Protein AF-A0A3D8S5M1-F1 (afdb_monomer_lite)

InterPro domains:
  IPR002110 Ankyrin repeat [SM00248] (51-80)
  IPR002110 Ankyrin repeat [SM00248] (103-132)
  IPR036770 Ankyrin repeat-containing domain superfamily [G3DSA:1.25.40.20] (15-203)
  IPR036770 Ankyrin repeat-containing domain superfamily [SSF48403] (32-167)

Structure (mmCIF, N/CA/C/O backbone):
data_AF-A0A3D8S5M1-F1
#
_entry.id   AF-A0A3D8S5M1-F1
#
loop_
_atom_site.group_PDB
_atom_site.id
_atom_site.type_symbol
_atom_site.label_atom_id
_atom_site.label_alt_id
_atom_site.label_comp_id
_atom_site.label_asym_id
_atom_site.label_entity_id
_atom_site.label_seq_id
_atom_site.pdbx_PDB_ins_code
_atom_site.Cartn_x
_atom_site.Cartn_y
_atom_site.Cartn_z
_atom_site.occupancy
_atom_site.B_iso_or_equiv
_atom_site.auth_seq_id
_atom_site.auth_comp_id
_atom_site.auth_asym_id
_atom_site.auth_atom_id
_atom_site.pdbx_PDB_model_num
ATOM 1 N N . MET A 1 1 ? -19.601 -7.459 39.194 1.00 51.41 1 MET A N 1
ATOM 2 C CA . MET A 1 1 ? -19.468 -6.257 38.346 1.00 51.41 1 MET A CA 1
ATOM 3 C C . MET A 1 1 ? -19.666 -6.655 36.891 1.00 51.41 1 MET A C 1
ATOM 5 O O . MET A 1 1 ? -19.090 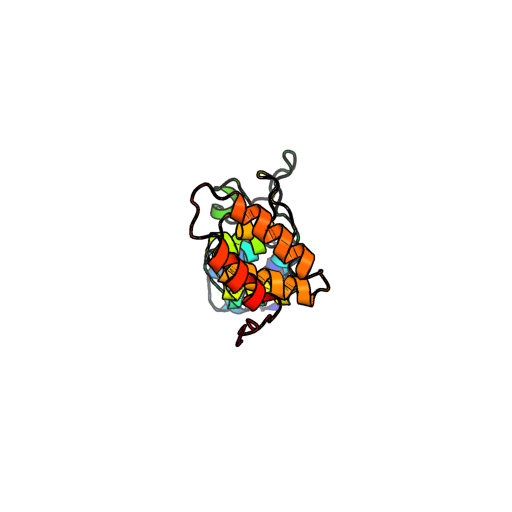-7.674 36.499 1.00 51.41 1 MET A O 1
ATOM 9 N N . PRO A 1 2 ? -20.504 -5.936 36.127 1.00 67.88 2 PRO A N 1
ATOM 10 C CA . PRO A 1 2 ? -20.614 -6.148 34.688 1.00 67.88 2 PRO A CA 1
ATOM 11 C C . PRO A 1 2 ? -19.260 -5.823 34.045 1.00 67.88 2 PRO A C 1
ATOM 13 O O . PRO A 1 2 ? -18.678 -4.781 34.327 1.00 67.88 2 PRO A O 1
ATOM 16 N N . SER A 1 3 ? -18.734 -6.757 33.255 1.00 82.75 3 SER A N 1
ATOM 17 C CA . SER A 1 3 ? -17.519 -6.573 32.458 1.00 82.75 3 SER A CA 1
ATOM 18 C C . SER A 1 3 ? -17.914 -6.698 30.997 1.00 82.75 3 SER A C 1
ATOM 20 O O . SER A 1 3 ? -18.705 -7.583 30.663 1.00 82.75 3 SER A O 1
ATOM 22 N N . LEU A 1 4 ? -17.360 -5.838 30.145 1.00 82.94 4 LEU A N 1
ATOM 23 C CA . LEU A 1 4 ? -17.600 -5.865 28.704 1.00 82.94 4 LEU A CA 1
ATOM 24 C C . LEU A 1 4 ? -17.217 -7.227 28.095 1.00 82.94 4 LEU A C 1
ATOM 26 O O . LEU A 1 4 ? -17.868 -7.697 27.173 1.00 82.94 4 LEU A O 1
ATOM 30 N N . GLU A 1 5 ? -16.224 -7.904 28.680 1.00 84.94 5 GLU A N 1
ATOM 31 C CA . GLU A 1 5 ? -15.746 -9.232 28.263 1.00 84.94 5 GLU A CA 1
ATOM 32 C C . GLU A 1 5 ? -16.764 -10.360 28.481 1.00 84.94 5 GLU A C 1
ATOM 34 O O . GLU A 1 5 ? -16.598 -11.453 27.953 1.00 84.94 5 GLU A O 1
ATOM 39 N N . ARG A 1 6 ? -17.799 -10.128 29.298 1.00 87.94 6 ARG A N 1
ATOM 40 C CA . ARG A 1 6 ? -18.856 -11.116 29.569 1.00 87.94 6 ARG A CA 1
ATOM 41 C C . ARG A 1 6 ? -20.072 -10.946 28.664 1.00 87.94 6 ARG A C 1
ATOM 43 O O . ARG A 1 6 ? -21.036 -11.694 28.814 1.00 87.94 6 ARG A O 1
ATOM 50 N N . LEU A 1 7 ? -20.066 -9.942 27.790 1.00 89.56 7 LEU A N 1
ATOM 51 C CA . LEU A 1 7 ? -21.146 -9.747 26.835 1.00 89.56 7 LEU A CA 1
ATOM 52 C C . LEU A 1 7 ? -21.071 -10.808 25.726 1.00 89.56 7 LEU A C 1
ATOM 54 O O . LEU A 1 7 ? -19.974 -11.213 25.344 1.00 89.56 7 LEU A O 1
ATOM 58 N N . PRO A 1 8 ? -22.217 -11.244 25.180 1.00 91.94 8 PRO A N 1
ATOM 59 C CA . PRO A 1 8 ? -22.249 -12.030 23.955 1.00 91.94 8 PRO A CA 1
ATOM 60 C C . PRO A 1 8 ? -21.537 -11.314 22.803 1.00 91.94 8 PRO A C 1
ATOM 62 O O . PRO A 1 8 ? -21.580 -10.082 22.703 1.00 91.94 8 PRO A O 1
ATOM 65 N N . ASN A 1 9 ? -20.946 -12.099 21.900 1.00 91.12 9 ASN A N 1
ATOM 66 C CA . ASN A 1 9 ? -20.231 -11.584 20.734 1.00 91.12 9 ASN A CA 1
ATOM 67 C C . ASN A 1 9 ? -21.101 -10.623 19.912 1.00 91.12 9 ASN A C 1
ATOM 69 O O . ASN A 1 9 ? -20.592 -9.604 19.452 1.00 91.12 9 ASN A O 1
ATOM 73 N N . GLU A 1 10 ? -22.407 -10.887 19.758 1.00 90.44 10 GLU A N 1
ATOM 74 C CA . GLU A 1 10 ? -23.282 -10.012 18.969 1.00 90.44 10 GLU A CA 1
ATOM 75 C C . GLU A 1 10 ? -23.378 -8.606 19.570 1.00 90.44 10 GLU A C 1
ATOM 77 O O . GLU A 1 10 ? -23.331 -7.622 18.836 1.00 90.44 10 GLU A O 1
ATOM 82 N N . LEU A 1 11 ? -23.449 -8.490 20.901 1.00 90.31 11 LEU A N 1
ATOM 83 C CA . LEU A 1 11 ? -23.539 -7.187 21.565 1.00 90.31 11 LEU A CA 1
ATOM 84 C C . LEU A 1 11 ? -22.228 -6.412 21.459 1.00 90.31 11 LEU A C 1
ATOM 86 O O . LEU A 1 11 ? -22.255 -5.206 21.228 1.00 90.31 11 LEU A O 1
ATOM 90 N N . ILE A 1 12 ? -21.088 -7.096 21.583 1.00 89.12 12 ILE A N 1
ATOM 91 C CA . ILE A 1 12 ? -19.767 -6.479 21.404 1.00 89.12 12 ILE A CA 1
ATOM 92 C C . ILE A 1 12 ? -19.630 -5.942 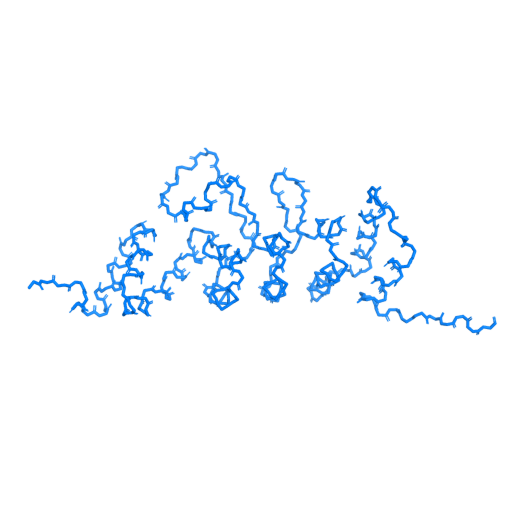19.971 1.00 89.12 12 ILE A C 1
ATOM 94 O O . ILE A 1 12 ? -19.178 -4.814 19.772 1.00 89.12 12 ILE A O 1
ATOM 98 N N . LEU A 1 13 ? -20.088 -6.711 18.978 1.00 87.06 13 LEU A N 1
ATOM 99 C CA . LEU A 1 13 ? -20.099 -6.291 17.577 1.00 87.06 13 LEU A CA 1
ATOM 100 C C . LEU A 1 13 ? -21.038 -5.103 17.327 1.00 87.06 13 LEU A C 1
ATOM 102 O O . LEU A 1 13 ? -20.651 -4.180 16.616 1.00 87.06 13 LEU A O 1
ATOM 106 N N . MET A 1 14 ? -22.235 -5.086 17.920 1.00 85.19 14 MET A N 1
ATOM 107 C CA . MET A 1 14 ? -23.146 -3.941 17.800 1.00 85.19 14 MET A CA 1
ATOM 108 C C . MET A 1 14 ? -22.566 -2.678 18.439 1.00 85.19 14 MET A C 1
ATOM 110 O O . MET A 1 14 ? -22.710 -1.597 17.879 1.00 85.19 14 MET A O 1
ATOM 114 N N . ILE A 1 15 ? -21.899 -2.794 19.592 1.00 85.62 15 ILE A N 1
ATOM 115 C CA . ILE A 1 15 ? -21.226 -1.652 20.227 1.00 85.62 15 ILE A CA 1
ATOM 116 C C . ILE A 1 15 ? -20.172 -1.094 19.272 1.00 85.62 15 ILE A C 1
ATOM 118 O O . ILE A 1 15 ? -20.179 0.104 19.006 1.00 85.62 15 ILE A O 1
ATOM 122 N N . ALA A 1 16 ? -19.334 -1.964 18.706 1.00 80.50 16 ALA A N 1
ATOM 123 C CA . ALA A 1 16 ? -18.326 -1.582 17.724 1.00 80.50 16 ALA A CA 1
ATOM 124 C C . ALA A 1 16 ? -18.921 -0.908 16.474 1.00 80.50 16 ALA A C 1
ATOM 126 O O . ALA A 1 16 ? -18.357 0.057 15.967 1.00 80.50 16 ALA A O 1
ATOM 127 N N . GLU A 1 17 ? -20.078 -1.366 15.991 1.00 77.88 17 GLU A N 1
ATOM 128 C CA . GLU A 1 17 ? -20.772 -0.754 14.848 1.00 77.88 17 GLU A CA 1
ATOM 129 C C . GLU A 1 17 ? -21.343 0.635 15.150 1.00 77.88 17 GLU A C 1
ATOM 131 O O . GLU A 1 17 ? -21.476 1.448 14.240 1.00 77.88 17 GLU A O 1
ATOM 136 N N . GLN A 1 18 ? -21.675 0.915 16.410 1.00 81.75 18 GLN A N 1
ATOM 137 C CA . GLN A 1 18 ? -22.213 2.208 16.838 1.00 81.75 18 GLN A CA 1
ATOM 138 C C . GLN A 1 18 ? -21.123 3.196 17.279 1.00 81.75 18 GLN A C 1
ATOM 140 O O . GLN A 1 18 ? -21.420 4.363 17.544 1.00 81.75 18 GLN A O 1
ATOM 145 N N . THR A 1 19 ? -19.858 2.768 17.375 1.00 75.19 19 THR A N 1
ATOM 146 C CA . THR A 1 19 ? -18.760 3.692 17.681 1.00 75.19 19 THR A CA 1
ATOM 147 C C . THR A 1 19 ? -18.407 4.544 16.464 1.00 75.19 19 THR A C 1
ATOM 149 O O . THR A 1 19 ? -17.996 4.030 15.430 1.00 75.19 19 THR A O 1
ATOM 152 N N . ASN A 1 20 ? -18.497 5.868 16.611 1.00 68.25 20 ASN A N 1
ATOM 153 C CA . ASN A 1 20 ? -18.107 6.822 15.564 1.00 68.25 20 ASN A CA 1
ATOM 154 C C . ASN A 1 20 ? -16.594 7.125 15.546 1.00 68.25 20 ASN A C 1
ATOM 156 O O . ASN A 1 20 ? -16.109 7.787 14.632 1.00 68.25 20 ASN A O 1
ATOM 160 N N . SER A 1 21 ? -15.851 6.670 16.561 1.00 71.69 21 SER A N 1
ATOM 161 C CA . SER A 1 21 ? -14.417 6.923 16.739 1.00 71.69 21 SER A CA 1
ATOM 162 C C . SER A 1 21 ? -13.609 5.660 16.447 1.00 71.69 21 SER A C 1
ATOM 164 O O . SER A 1 21 ? -13.620 4.703 17.223 1.00 71.69 21 SER A O 1
ATOM 166 N N . GLN A 1 22 ? -12.871 5.664 15.332 1.00 67.38 22 GLN A N 1
ATOM 167 C CA . GLN A 1 22 ? -11.984 4.552 14.962 1.00 67.38 22 GLN A CA 1
ATOM 168 C C . GLN A 1 22 ? -10.869 4.335 15.986 1.00 67.38 22 GLN A C 1
ATOM 170 O O . GLN A 1 22 ? -10.481 3.196 16.230 1.00 67.38 22 GLN A O 1
ATOM 175 N N . SER A 1 23 ? -10.368 5.411 16.602 1.00 67.69 23 SER A N 1
ATOM 176 C CA . SER A 1 23 ? -9.326 5.332 17.629 1.00 67.69 23 SER A CA 1
ATOM 177 C C . SER A 1 23 ? -9.818 4.566 18.847 1.00 67.69 23 SER A C 1
ATOM 179 O O . SER A 1 23 ? -9.099 3.709 19.352 1.00 67.69 23 SER A O 1
ATOM 181 N N . ASP A 1 24 ? -11.046 4.839 19.289 1.00 74.56 24 ASP A N 1
ATOM 182 C CA . ASP A 1 24 ? -11.621 4.170 20.456 1.00 74.56 24 ASP A CA 1
ATOM 183 C C . ASP A 1 24 ? -11.934 2.707 20.141 1.00 74.56 24 ASP A C 1
ATOM 185 O O . ASP A 1 24 ? -11.651 1.824 20.952 1.00 74.56 24 ASP A O 1
ATOM 189 N N . LEU A 1 25 ? -12.428 2.426 18.930 1.00 76.56 25 LEU A N 1
ATOM 190 C CA . LEU A 1 25 ? -12.637 1.056 18.465 1.00 76.56 25 LEU A CA 1
ATOM 191 C C . LEU A 1 25 ? -11.316 0.277 18.347 1.00 76.56 25 LEU A C 1
ATOM 193 O O . LEU A 1 25 ? -11.247 -0.899 18.706 1.00 76.56 25 LEU A O 1
ATOM 197 N N . PHE A 1 26 ? -10.247 0.924 17.879 1.00 73.25 26 PHE A N 1
ATOM 198 C CA . PHE A 1 26 ? -8.918 0.317 17.783 1.00 73.25 26 PHE A CA 1
ATOM 199 C C . PHE A 1 26 ? -8.332 0.059 19.168 1.00 73.25 26 PHE A C 1
ATOM 201 O O . PHE A 1 26 ? -7.876 -1.047 19.451 1.00 73.25 26 PHE A O 1
ATOM 208 N N . ALA A 1 27 ? -8.416 1.041 20.066 1.00 76.31 27 ALA A N 1
ATOM 209 C CA . ALA A 1 27 ? -8.001 0.884 21.452 1.00 76.31 27 ALA A CA 1
ATOM 210 C C . ALA A 1 27 ? -8.736 -0.287 22.114 1.00 76.31 27 ALA A C 1
ATOM 212 O O . ALA A 1 27 ? -8.088 -1.124 22.740 1.00 76.31 27 ALA A O 1
ATOM 213 N N . LEU A 1 28 ? -10.054 -0.405 21.905 1.00 81.88 28 LEU A N 1
ATOM 214 C CA . LEU A 1 28 ? -10.856 -1.526 22.394 1.00 81.88 28 LEU A CA 1
ATOM 215 C C . LEU A 1 28 ? -10.362 -2.868 21.838 1.00 81.88 28 LEU A C 1
ATOM 217 O O . LEU A 1 28 ? -10.177 -3.818 22.601 1.00 81.88 28 LEU A O 1
ATOM 221 N N . THR A 1 29 ? -10.091 -2.929 20.534 1.00 81.50 29 THR A N 1
ATOM 222 C CA . THR A 1 29 ? -9.559 -4.116 19.845 1.00 81.50 29 THR A CA 1
ATOM 223 C C . THR A 1 29 ? -8.227 -4.577 20.443 1.00 81.50 29 THR A C 1
ATOM 225 O O . THR A 1 29 ? -7.985 -5.780 20.547 1.00 81.50 29 THR A O 1
ATOM 228 N N . LEU A 1 30 ? -7.386 -3.646 20.902 1.00 78.25 30 LEU A N 1
ATOM 229 C CA . LEU A 1 30 ? -6.082 -3.938 21.505 1.00 78.25 30 LEU A CA 1
ATOM 230 C C . LEU A 1 30 ? -6.134 -4.335 22.990 1.00 78.25 30 LEU A C 1
ATOM 232 O O . LEU A 1 30 ? -5.120 -4.775 23.528 1.00 78.25 30 LEU A O 1
ATOM 236 N N . THR A 1 31 ? -7.275 -4.200 23.672 1.00 86.44 31 THR A N 1
ATOM 237 C CA . THR A 1 31 ? -7.337 -4.462 25.124 1.00 86.44 31 THR A CA 1
ATOM 238 C C . THR A 1 31 ? -7.210 -5.941 25.500 1.00 86.44 31 THR A C 1
ATOM 240 O O . THR A 1 31 ? -6.651 -6.253 26.550 1.00 86.44 31 THR A O 1
ATOM 243 N N . ASN A 1 32 ? -7.719 -6.863 24.675 1.00 86.06 32 ASN A N 1
ATOM 244 C CA . ASN A 1 32 ? -7.713 -8.301 24.957 1.00 86.06 32 ASN A CA 1
ATOM 245 C C . ASN A 1 32 ? -7.748 -9.115 23.653 1.00 86.06 32 ASN A C 1
ATOM 247 O O . ASN A 1 32 ? -8.472 -8.762 22.726 1.00 86.06 32 ASN A O 1
ATOM 251 N N . LYS A 1 33 ? -7.055 -10.264 23.627 1.00 86.62 33 LYS A N 1
ATOM 252 C CA . LYS A 1 33 ? -7.069 -11.253 22.533 1.00 86.62 33 LYS A CA 1
ATOM 253 C C . LYS A 1 33 ? -8.474 -11.624 22.052 1.00 86.62 33 LYS A C 1
ATOM 255 O O . LYS A 1 33 ? -8.669 -11.795 20.852 1.00 86.62 33 LYS A O 1
ATOM 260 N N . HIS A 1 34 ? -9.444 -11.752 22.963 1.00 89.00 34 HIS A N 1
ATOM 261 C CA . HIS A 1 34 ? -10.828 -12.053 22.586 1.00 89.00 34 HIS A CA 1
ATOM 262 C C . HIS A 1 34 ? -11.411 -10.944 21.699 1.00 89.00 34 HIS A C 1
ATOM 264 O O . HIS A 1 34 ? -11.890 -11.221 20.599 1.00 89.00 34 HIS A O 1
ATOM 270 N N . PHE A 1 35 ? -11.282 -9.687 22.126 1.00 87.12 35 PHE A N 1
ATOM 271 C CA . PHE A 1 35 ? -11.722 -8.540 21.337 1.00 87.12 35 PHE A CA 1
ATOM 272 C C . PHE A 1 35 ? -10.899 -8.368 20.068 1.00 87.12 35 PHE A C 1
ATOM 274 O O . PHE A 1 35 ? -11.486 -8.086 19.031 1.00 87.12 35 PHE A O 1
ATOM 281 N N . SER A 1 36 ? -9.588 -8.624 20.099 1.00 85.25 36 SER A N 1
ATOM 282 C CA . SER A 1 36 ? -8.756 -8.597 18.894 1.00 85.25 36 SER A CA 1
ATOM 283 C C . SER A 1 36 ? -9.286 -9.564 17.836 1.00 85.25 36 SER A C 1
ATOM 285 O O . SER A 1 36 ? -9.521 -9.162 16.703 1.00 85.25 36 SER A O 1
ATOM 287 N N . SER A 1 37 ? -9.571 -10.814 18.215 1.00 87.06 37 SER A N 1
ATOM 288 C CA . SER A 1 37 ? -10.092 -11.820 17.278 1.00 87.06 37 SER A CA 1
ATOM 289 C C . SER A 1 37 ? -11.476 -11.477 16.713 1.00 87.06 37 SER A C 1
ATOM 291 O O . SER A 1 37 ? -11.788 -11.835 15.581 1.00 87.06 37 SER A O 1
ATOM 293 N N . LEU A 1 38 ? -12.303 -10.775 17.492 1.00 87.94 38 LEU A N 1
ATOM 294 C CA . LEU A 1 38 ? -13.688 -10.473 17.137 1.00 87.94 38 LEU A CA 1
ATOM 295 C C . LEU A 1 38 ? -13.824 -9.165 16.339 1.00 87.94 38 LEU A C 1
ATOM 297 O O . LEU A 1 38 ? -14.608 -9.093 15.393 1.00 87.94 38 LEU A O 1
ATOM 301 N N . LEU A 1 39 ? -13.085 -8.126 16.734 1.00 85.31 39 LEU A N 1
ATOM 302 C CA . LEU A 1 39 ? -13.242 -6.759 16.234 1.00 85.31 39 LEU A CA 1
ATOM 303 C C . LEU A 1 39 ? -12.303 -6.433 15.072 1.00 85.31 39 LEU A C 1
ATOM 305 O O . LEU A 1 39 ? -12.708 -5.680 14.185 1.00 85.31 39 LEU A O 1
ATOM 309 N N . LEU A 1 40 ? -11.101 -7.022 15.021 1.00 82.44 40 LEU A N 1
ATOM 310 C CA . LEU A 1 40 ? -10.102 -6.704 13.995 1.00 82.44 40 LEU A CA 1
ATOM 311 C C . LEU A 1 40 ? -10.624 -6.921 12.559 1.00 82.44 40 LEU A C 1
ATOM 313 O O . LEU A 1 40 ? -10.533 -5.983 11.764 1.00 82.44 40 LEU A O 1
ATOM 317 N N . PRO A 1 41 ? -11.288 -8.048 12.216 1.00 82.19 41 PRO A N 1
ATOM 318 C CA . PRO A 1 41 ? -11.803 -8.245 10.858 1.00 82.19 41 PRO A CA 1
ATOM 319 C C . PRO A 1 41 ? -12.864 -7.210 10.458 1.00 82.19 41 PRO A C 1
ATOM 321 O O . PRO A 1 41 ? -12.954 -6.807 9.296 1.00 82.19 41 PRO A O 1
ATOM 324 N N . LYS A 1 42 ? -13.691 -6.760 11.413 1.00 77.25 42 LYS A N 1
ATOM 325 C CA . LYS A 1 42 ? -14.675 -5.697 11.161 1.00 77.25 42 LYS A CA 1
ATOM 326 C C . LYS A 1 42 ? -14.001 -4.344 11.007 1.00 77.25 42 LYS A C 1
ATOM 328 O O . LYS A 1 42 ? -14.377 -3.582 10.120 1.00 77.25 42 LYS A O 1
ATOM 333 N N . GLN A 1 43 ? -13.008 -4.059 11.838 1.00 77.31 43 GLN A N 1
ATOM 334 C CA . GLN A 1 43 ? -12.280 -2.804 11.805 1.00 77.31 43 GLN A CA 1
ATOM 335 C C . GLN A 1 43 ? -11.526 -2.615 10.486 1.00 77.31 43 GLN A C 1
ATOM 337 O O . GLN A 1 43 ? -11.589 -1.531 9.909 1.00 77.31 43 GLN A O 1
ATOM 342 N N . ILE A 1 44 ? -10.909 -3.674 9.959 1.00 76.06 44 ILE A N 1
ATOM 343 C CA . ILE A 1 44 ? -10.258 -3.659 8.642 1.00 76.06 44 ILE A CA 1
ATOM 344 C C . ILE A 1 44 ? -11.278 -3.356 7.544 1.00 76.06 44 ILE A C 1
ATOM 346 O O . ILE A 1 44 ? -11.054 -2.451 6.748 1.00 76.06 44 ILE A O 1
ATOM 350 N N . LYS A 1 45 ? -12.444 -4.015 7.542 1.00 77.19 45 LYS A N 1
ATOM 351 C CA . LYS A 1 45 ? -13.517 -3.722 6.571 1.00 77.19 45 LYS A CA 1
ATOM 352 C C . LYS A 1 45 ? -14.032 -2.288 6.668 1.00 77.19 45 LYS A C 1
ATOM 354 O O . LYS A 1 45 ? -14.283 -1.655 5.644 1.00 77.19 45 LYS A O 1
ATOM 359 N N . LEU A 1 46 ? -14.187 -1.762 7.881 1.00 72.88 46 LEU A N 1
ATOM 360 C CA . LEU A 1 46 ? -14.603 -0.376 8.087 1.00 72.88 46 LEU A CA 1
ATOM 361 C C . LEU A 1 46 ? -13.530 0.611 7.619 1.00 72.88 46 LEU A C 1
ATOM 363 O O . LEU A 1 46 ? -13.886 1.599 6.994 1.00 72.88 46 LEU A O 1
ATOM 367 N N . ASN A 1 47 ? -12.246 0.347 7.864 1.00 73.06 47 ASN A N 1
ATOM 368 C CA . ASN A 1 47 ? -11.138 1.204 7.428 1.00 73.06 47 ASN A CA 1
ATOM 369 C C . ASN A 1 47 ? -10.829 1.073 5.917 1.00 73.06 47 ASN A C 1
ATOM 371 O O . ASN A 1 47 ? -10.375 2.020 5.280 1.00 73.06 47 ASN A O 1
ATOM 375 N N . ALA A 1 48 ? -11.117 -0.079 5.313 1.00 71.94 48 ALA A N 1
ATOM 376 C CA . ALA A 1 48 ? -11.078 -0.260 3.865 1.00 71.94 48 ALA A CA 1
ATOM 377 C C . ALA A 1 48 ? -12.186 0.553 3.172 1.00 71.94 48 ALA A C 1
ATOM 379 O O . ALA A 1 48 ? -11.943 1.188 2.149 1.00 71.94 48 ALA A O 1
ATOM 380 N N . LYS A 1 49 ? -13.395 0.560 3.753 1.00 67.88 49 LYS A N 1
ATOM 381 C CA . LYS A 1 49 ? -14.579 1.242 3.206 1.00 67.88 49 LYS A CA 1
ATOM 382 C C . LYS A 1 49 ? -14.637 2.739 3.522 1.00 67.88 49 LYS A C 1
ATOM 384 O O . LYS A 1 49 ? -15.151 3.523 2.730 1.00 67.88 49 LYS A O 1
ATOM 389 N N . PHE A 1 50 ? -14.164 3.131 4.697 1.00 60.84 50 PHE A N 1
ATOM 390 C CA . PHE A 1 50 ? -14.190 4.493 5.221 1.00 60.84 50 PHE A CA 1
ATOM 391 C C . PHE A 1 50 ? -12.773 4.892 5.632 1.00 60.84 50 PHE A C 1
ATOM 393 O O . PHE A 1 50 ? -11.983 4.043 6.007 1.00 60.84 50 PHE A O 1
ATOM 400 N N . HIS A 1 51 ? -12.439 6.183 5.632 1.00 58.75 51 HIS A N 1
ATOM 401 C CA . HIS A 1 51 ? -11.102 6.666 6.037 1.00 58.75 51 HIS A CA 1
ATOM 402 C C . HIS A 1 51 ? -9.954 6.312 5.079 1.00 58.75 51 HIS A C 1
ATOM 404 O O . HIS A 1 51 ? -8.798 6.262 5.506 1.00 58.75 51 HIS A O 1
ATOM 410 N N . ARG A 1 52 ? -10.264 6.118 3.789 1.00 62.69 52 ARG A N 1
ATOM 411 C CA . ARG A 1 52 ? -9.284 6.057 2.689 1.00 62.69 52 ARG A CA 1
ATOM 412 C C . ARG A 1 52 ? -8.137 5.069 2.938 1.00 62.69 52 ARG A C 1
ATOM 414 O O . ARG A 1 52 ? -6.986 5.374 2.642 1.00 62.69 52 ARG A O 1
ATOM 421 N N . ALA A 1 53 ? -8.439 3.929 3.563 1.00 65.56 53 ALA A N 1
ATOM 422 C CA . ALA A 1 53 ? -7.470 2.878 3.862 1.00 65.56 53 ALA A CA 1
ATOM 423 C C . ALA A 1 53 ? -6.211 3.373 4.611 1.00 65.56 53 ALA A C 1
ATOM 425 O O . ALA A 1 53 ? -5.093 2.923 4.363 1.00 65.56 53 ALA A O 1
ATOM 426 N N . THR A 1 54 ? -6.358 4.300 5.562 1.00 70.38 54 THR A N 1
ATOM 427 C CA . THR A 1 54 ? -5.231 4.743 6.413 1.00 70.38 54 THR A CA 1
ATOM 428 C C . THR A 1 54 ? -4.535 3.577 7.127 1.00 70.38 54 THR A C 1
ATOM 430 O O . THR A 1 54 ? -3.316 3.605 7.303 1.00 70.38 54 THR A O 1
ATOM 433 N N . GLY A 1 55 ? -5.270 2.515 7.471 1.00 71.81 55 GLY A N 1
ATOM 434 C CA . GLY A 1 55 ? -4.700 1.282 8.012 1.00 71.81 55 GLY A CA 1
ATOM 435 C C . GLY A 1 55 ? -3.795 0.544 7.019 1.00 71.81 55 GLY A C 1
ATOM 436 O O . GLY A 1 55 ? -2.732 0.074 7.417 1.00 71.81 55 GLY A O 1
ATOM 437 N N . LEU A 1 56 ? -4.137 0.540 5.725 1.00 78.94 56 LEU A N 1
ATOM 438 C CA . LEU A 1 56 ? -3.288 -0.019 4.667 1.00 78.94 56 LEU A CA 1
ATOM 439 C C . LEU A 1 56 ? -1.952 0.730 4.588 1.00 78.94 56 LEU A C 1
ATOM 441 O O . LEU A 1 56 ? -0.893 0.111 4.549 1.00 78.94 56 LEU A O 1
ATOM 445 N N . THR A 1 57 ? -1.974 2.066 4.638 1.00 76.38 57 THR A N 1
ATOM 446 C CA . THR A 1 57 ? -0.726 2.851 4.617 1.00 76.38 57 THR A CA 1
ATOM 447 C C . THR A 1 57 ? 0.165 2.577 5.829 1.00 76.38 57 THR A C 1
ATOM 449 O O . THR A 1 57 ? 1.384 2.508 5.692 1.00 76.38 57 THR A O 1
ATOM 452 N N . TRP A 1 58 ? -0.425 2.354 7.007 1.00 77.56 58 TRP A N 1
ATOM 453 C CA . TRP A 1 58 ? 0.325 1.954 8.195 1.00 77.56 58 TRP A CA 1
ATOM 454 C C . TRP A 1 58 ? 0.941 0.558 8.036 1.00 77.56 58 TRP A C 1
ATOM 456 O O . TRP A 1 58 ? 2.110 0.378 8.371 1.00 77.56 58 TRP A O 1
ATOM 466 N N . ALA A 1 59 ? 0.193 -0.401 7.481 1.00 81.62 59 ALA A N 1
ATOM 467 C CA . ALA A 1 59 ? 0.684 -1.754 7.222 1.00 81.62 59 ALA A CA 1
ATOM 468 C C . ALA A 1 59 ? 1.900 -1.742 6.280 1.00 81.62 59 ALA A C 1
ATOM 470 O O . ALA A 1 59 ? 2.908 -2.379 6.574 1.00 81.62 59 ALA A O 1
ATOM 471 N N . ILE A 1 60 ? 1.850 -0.927 5.219 1.00 82.81 60 ILE A N 1
ATOM 472 C CA . ILE A 1 60 ? 2.965 -0.730 4.278 1.00 82.81 60 ILE A CA 1
ATOM 473 C C . ILE A 1 60 ? 4.194 -0.136 4.982 1.00 82.81 60 ILE A C 1
ATOM 475 O O . ILE A 1 60 ? 5.310 -0.601 4.771 1.00 82.81 60 ILE A O 1
ATOM 479 N N . GLN A 1 61 ? 4.003 0.880 5.830 1.00 79.75 61 GLN A N 1
ATOM 480 C CA . GLN A 1 61 ? 5.090 1.527 6.582 1.00 79.75 61 GLN A CA 1
ATOM 481 C C . GLN A 1 61 ? 5.834 0.574 7.521 1.00 79.75 61 GLN A C 1
ATOM 483 O O . GLN A 1 61 ? 7.006 0.803 7.814 1.00 79.75 61 GLN A O 1
ATOM 488 N N . HIS A 1 62 ? 5.145 -0.457 8.007 1.00 81.38 62 HIS A N 1
ATOM 489 C CA . HIS A 1 62 ? 5.677 -1.432 8.955 1.00 81.38 62 HIS A CA 1
ATOM 490 C C . HIS A 1 62 ? 5.996 -2.780 8.297 1.00 81.38 62 HIS A C 1
ATOM 492 O O . HIS A 1 62 ? 6.248 -3.741 9.017 1.00 81.38 62 HIS A O 1
ATOM 498 N N . ASP A 1 63 ? 5.985 -2.846 6.960 1.00 84.19 63 ASP A N 1
ATOM 499 C CA . ASP A 1 63 ? 6.271 -4.054 6.176 1.00 84.19 63 ASP A CA 1
ATOM 500 C C . ASP A 1 63 ? 5.416 -5.274 6.582 1.00 84.19 63 ASP A C 1
ATOM 502 O O . ASP A 1 63 ? 5.864 -6.418 6.604 1.00 84.19 63 ASP A O 1
ATOM 506 N N . ASN A 1 64 ? 4.157 -5.027 6.956 1.00 86.12 64 ASN A N 1
ATOM 507 C CA . ASN A 1 64 ? 3.236 -6.070 7.401 1.00 86.12 64 ASN A CA 1
ATOM 508 C C . ASN A 1 64 ? 2.409 -6.597 6.219 1.00 86.12 64 ASN A C 1
ATOM 510 O O . ASN A 1 64 ? 1.294 -6.130 5.978 1.00 86.12 64 ASN A O 1
ATOM 514 N N . ILE A 1 65 ? 2.975 -7.563 5.490 1.00 88.56 65 ILE A N 1
ATOM 515 C CA . ILE A 1 65 ? 2.372 -8.172 4.291 1.00 88.56 65 ILE A CA 1
ATOM 516 C C . ILE A 1 65 ? 1.003 -8.796 4.600 1.00 88.56 65 ILE A C 1
ATOM 518 O O . ILE A 1 65 ? 0.046 -8.537 3.876 1.00 88.56 65 ILE A O 1
ATOM 522 N N . GLU A 1 66 ? 0.883 -9.549 5.697 1.00 87.88 66 GLU A N 1
ATOM 523 C CA . GLU A 1 66 ? -0.370 -10.220 6.086 1.00 87.88 66 GLU A CA 1
ATOM 524 C C . GLU A 1 66 ? -1.511 -9.208 6.266 1.00 87.88 66 GLU A C 1
ATOM 526 O O . GLU A 1 66 ? -2.610 -9.375 5.737 1.00 87.88 66 GLU A O 1
ATOM 531 N N . LEU A 1 67 ? -1.238 -8.097 6.955 1.00 83.50 67 LEU A N 1
ATOM 532 C CA . LEU A 1 67 ? -2.232 -7.047 7.156 1.00 83.50 67 LEU A CA 1
ATOM 533 C C . LEU A 1 67 ? -2.574 -6.325 5.843 1.00 83.50 67 LEU A C 1
ATOM 535 O O . LEU A 1 67 ? -3.726 -5.939 5.640 1.00 83.50 67 LEU A O 1
ATOM 539 N N . VAL A 1 68 ? -1.605 -6.149 4.937 1.00 87.00 68 VAL A N 1
ATOM 540 C CA . VAL A 1 68 ? -1.866 -5.604 3.594 1.00 87.00 68 VAL A CA 1
ATOM 541 C C . VAL A 1 68 ? -2.821 -6.512 2.818 1.00 87.00 68 VAL A C 1
ATOM 543 O O . VAL A 1 68 ? -3.794 -6.013 2.251 1.00 87.00 68 VAL A O 1
ATOM 546 N N . GLU A 1 69 ? -2.588 -7.824 2.817 1.00 89.62 69 GLU A N 1
ATOM 547 C CA . GLU A 1 69 ? -3.475 -8.797 2.171 1.00 89.62 69 GLU A CA 1
ATOM 548 C C . GLU A 1 69 ? -4.895 -8.724 2.731 1.00 89.62 69 GLU A C 1
ATOM 550 O O . GLU A 1 69 ? -5.863 -8.702 1.969 1.00 89.62 69 GLU A O 1
ATOM 555 N N . GLU A 1 70 ? -5.044 -8.623 4.053 1.00 85.75 70 GLU A N 1
ATOM 556 C CA . GLU A 1 70 ? -6.355 -8.457 4.682 1.00 85.75 70 GLU A CA 1
ATOM 557 C C . GLU A 1 70 ? -7.059 -7.171 4.223 1.00 85.75 70 GLU A C 1
ATOM 559 O O . GLU A 1 70 ? -8.262 -7.199 3.948 1.00 85.75 70 GLU A O 1
ATOM 564 N N . PHE A 1 71 ? -6.332 -6.060 4.074 1.00 85.94 71 PHE A N 1
ATOM 565 C CA . PHE A 1 71 ? -6.888 -4.813 3.540 1.00 85.94 71 PHE A CA 1
ATOM 566 C C . PHE A 1 71 ? -7.323 -4.939 2.075 1.00 85.94 71 PHE A C 1
ATOM 568 O O . PHE A 1 71 ? -8.405 -4.463 1.723 1.00 85.94 71 PHE A O 1
ATOM 575 N N . ILE A 1 72 ? -6.529 -5.599 1.230 1.00 87.38 72 ILE A N 1
ATOM 576 C CA . ILE A 1 72 ? -6.878 -5.843 -0.179 1.00 87.38 72 ILE A CA 1
ATOM 577 C C . ILE A 1 72 ? -8.116 -6.738 -0.272 1.00 87.38 72 ILE A C 1
ATOM 579 O O . ILE A 1 72 ? -9.078 -6.392 -0.958 1.00 87.38 72 ILE A O 1
ATOM 583 N N . ASN A 1 73 ? -8.148 -7.832 0.492 1.00 88.25 73 ASN A N 1
ATOM 584 C CA . ASN A 1 73 ? -9.287 -8.750 0.562 1.00 88.25 73 ASN A CA 1
ATOM 585 C C . ASN A 1 73 ? -10.552 -8.078 1.120 1.00 88.25 73 ASN A C 1
ATOM 587 O O . ASN A 1 73 ? -11.672 -8.447 0.763 1.00 88.25 73 ASN A O 1
ATOM 591 N N . ALA A 1 74 ? -10.393 -7.074 1.984 1.00 83.88 74 ALA A N 1
ATOM 592 C CA . ALA A 1 74 ? -11.489 -6.251 2.482 1.00 83.88 74 ALA A CA 1
ATOM 593 C C . ALA A 1 74 ? -11.999 -5.212 1.463 1.00 83.88 74 ALA A C 1
ATOM 595 O O . ALA A 1 74 ? -12.981 -4.524 1.754 1.00 83.88 74 ALA A O 1
ATOM 596 N N . GLY A 1 75 ? -11.380 -5.112 0.282 1.00 83.75 75 GLY A N 1
ATOM 597 C CA . GLY A 1 75 ? -11.766 -4.191 -0.785 1.00 83.75 75 GLY A CA 1
ATOM 598 C C . GLY A 1 75 ? -11.258 -2.767 -0.576 1.00 83.75 75 GLY A C 1
ATOM 599 O O . GLY A 1 75 ? -11.929 -1.819 -0.984 1.00 83.75 75 GLY A O 1
ATOM 600 N N . ALA A 1 76 ? -10.113 -2.595 0.094 1.00 82.62 76 ALA A N 1
ATOM 601 C CA . ALA A 1 76 ? -9.490 -1.284 0.242 1.00 82.62 76 ALA A CA 1
ATOM 602 C C . ALA A 1 76 ? -9.181 -0.675 -1.133 1.00 82.62 76 ALA A C 1
ATOM 604 O O . ALA A 1 76 ? -8.630 -1.335 -2.014 1.00 82.62 76 ALA A O 1
ATOM 605 N N . ASN A 1 77 ? -9.512 0.604 -1.313 1.00 79.75 77 ASN A N 1
ATOM 606 C CA . ASN A 1 77 ? -9.193 1.305 -2.549 1.00 79.75 77 ASN A CA 1
ATOM 607 C C . ASN A 1 77 ? -7.688 1.608 -2.612 1.00 79.75 77 ASN A C 1
ATOM 609 O O . ASN A 1 77 ? -7.176 2.418 -1.839 1.00 79.75 77 ASN A O 1
ATOM 613 N N . LEU A 1 78 ? -6.988 0.970 -3.550 1.00 83.12 78 LEU A N 1
ATOM 614 C CA . LEU A 1 78 ? -5.535 1.104 -3.721 1.00 83.12 78 LEU A CA 1
ATOM 615 C C . LEU A 1 78 ? -5.134 2.395 -4.442 1.00 83.12 78 LEU A C 1
ATOM 617 O O . LEU A 1 78 ? -3.976 2.807 -4.380 1.00 83.12 78 LEU A O 1
ATOM 621 N N . ASN A 1 79 ? -6.102 3.030 -5.102 1.00 77.38 79 ASN A N 1
ATOM 622 C CA . ASN A 1 79 ? -5.903 4.161 -5.998 1.00 77.38 79 ASN A CA 1
ATOM 623 C C . ASN A 1 79 ? -6.429 5.473 -5.413 1.00 77.38 79 ASN A C 1
ATOM 625 O O . ASN A 1 79 ? -6.300 6.515 -6.051 1.00 77.38 79 ASN A O 1
ATOM 629 N N . GLU A 1 80 ? -7.030 5.453 -4.218 1.00 68.69 80 GLU A N 1
ATOM 630 C CA . GLU A 1 80 ? -7.537 6.672 -3.601 1.00 68.69 80 GLU A CA 1
ATOM 631 C C . GLU A 1 80 ? -6.391 7.458 -2.952 1.00 68.69 80 GLU A C 1
ATOM 633 O O . GLU A 1 80 ? -5.819 7.024 -1.947 1.00 68.69 80 GLU A O 1
ATOM 638 N N . PRO A 1 81 ? -6.038 8.642 -3.477 1.00 55.84 81 PRO A N 1
ATOM 639 C CA . PRO A 1 81 ? -5.170 9.554 -2.754 1.00 55.84 81 PRO A CA 1
ATOM 640 C C . PRO A 1 81 ? -5.837 9.961 -1.437 1.00 55.84 81 PRO A C 1
ATOM 642 O O . PRO A 1 81 ? -6.943 10.510 -1.386 1.00 55.84 81 PRO A O 1
ATOM 645 N N . VAL A 1 82 ? -5.125 9.759 -0.336 1.00 54.81 82 VAL A N 1
ATOM 646 C CA . VAL A 1 82 ? -5.560 10.211 0.985 1.00 54.81 82 VAL A CA 1
ATOM 647 C C . VAL A 1 82 ? -5.322 11.729 1.096 1.00 54.81 82 VAL A C 1
ATOM 649 O O . VAL A 1 82 ? -4.470 12.206 1.826 1.00 54.81 82 VAL A O 1
ATOM 652 N N . PHE A 1 83 ? -6.025 12.541 0.308 1.00 49.47 83 PHE A N 1
ATOM 653 C CA . PHE A 1 83 ? -5.918 14.002 0.373 1.00 49.47 83 PHE A CA 1
ATOM 654 C C . PHE A 1 83 ? -6.333 14.604 1.724 1.00 49.47 83 PHE A C 1
ATOM 656 O O . PHE A 1 83 ? -7.321 14.201 2.337 1.00 49.47 83 PHE A O 1
ATOM 663 N N . LYS A 1 84 ? -5.693 15.715 2.080 1.00 44.28 84 LYS A N 1
ATOM 664 C CA . LYS A 1 84 ? -6.296 16.750 2.921 1.00 44.28 84 LYS A CA 1
ATOM 665 C C . LYS A 1 84 ? -7.091 17.693 2.010 1.00 44.28 84 LYS A C 1
ATOM 667 O O . LYS A 1 84 ? -6.482 18.369 1.185 1.00 44.28 84 LYS A O 1
ATOM 672 N N . GLN A 1 85 ? -8.416 17.754 2.142 1.00 40.94 85 GLN A N 1
ATOM 673 C CA . GLN A 1 85 ? -9.141 18.947 1.692 1.00 40.94 85 GLN A CA 1
ATOM 674 C C . GLN A 1 85 ? -8.961 20.028 2.778 1.00 40.94 85 GLN A C 1
ATOM 676 O O . GLN A 1 85 ? -9.045 19.696 3.963 1.00 40.94 85 GLN A O 1
ATOM 681 N N . PRO A 1 86 ? -8.605 21.277 2.427 1.00 39.41 86 PRO A N 1
ATOM 682 C CA . PRO A 1 86 ? -8.283 22.328 3.401 1.00 39.41 86 PRO A CA 1
ATOM 683 C C . PRO A 1 86 ? -9.464 22.743 4.299 1.00 39.41 86 PRO A C 1
ATOM 685 O O . PRO A 1 86 ? -9.248 23.397 5.315 1.00 39.41 86 PRO A O 1
ATOM 688 N N . ASP A 1 87 ? -10.677 22.339 3.946 1.00 42.72 87 ASP A N 1
ATOM 689 C CA . ASP A 1 87 ? -11.970 22.729 4.506 1.00 42.72 87 ASP A CA 1
ATOM 690 C C . ASP A 1 87 ? -12.706 21.597 5.253 1.00 42.72 87 ASP A C 1
ATOM 692 O O . ASP A 1 87 ? -13.743 21.851 5.864 1.00 42.72 87 ASP A O 1
ATOM 696 N N . GLN A 1 88 ? -12.168 20.370 5.284 1.00 42.56 88 GLN A N 1
ATOM 697 C CA . GLN A 1 88 ? -12.742 19.281 6.085 1.00 42.56 88 GLN A CA 1
ATOM 698 C C . GLN A 1 88 ? -12.052 19.145 7.446 1.00 42.56 88 GLN A C 1
ATOM 700 O O . GLN A 1 88 ? -10.894 18.737 7.554 1.00 42.56 88 GLN A O 1
ATOM 705 N N . GLU A 1 89 ? -12.808 19.447 8.499 1.00 41.06 89 GLU A N 1
ATOM 706 C CA . GLU A 1 89 ? -12.477 19.105 9.877 1.00 41.06 89 GLU A CA 1
ATOM 707 C C . GLU A 1 89 ? -12.430 17.574 10.009 1.00 41.06 89 GLU A C 1
ATOM 709 O O . GLU A 1 89 ? -13.375 16.872 9.644 1.00 41.06 89 GLU A O 1
ATOM 714 N N . TYR A 1 90 ? -11.297 17.036 10.466 1.00 45.66 90 TYR A N 1
ATOM 715 C CA . TYR A 1 90 ? -11.151 15.602 10.693 1.00 45.66 90 TYR A CA 1
ATOM 716 C C . TYR A 1 90 ? -12.156 15.162 11.767 1.00 45.66 90 TYR A C 1
ATOM 718 O O . TYR A 1 90 ? -12.065 15.655 12.894 1.00 45.66 90 TYR A O 1
ATOM 726 N N . PRO A 1 91 ? -13.021 14.163 11.519 1.00 42.72 91 PRO A N 1
ATOM 727 C CA . PRO A 1 91 ? -13.448 13.300 12.605 1.00 42.72 91 PRO A CA 1
ATOM 728 C C . PRO A 1 91 ? -12.164 12.601 13.058 1.00 42.72 91 PRO A C 1
ATOM 730 O O . PRO A 1 91 ? -11.568 11.828 12.305 1.00 42.72 91 PRO A O 1
ATOM 733 N N . CYS A 1 92 ? -11.648 13.004 14.216 1.00 45.22 92 CYS A N 1
ATOM 734 C CA . CYS A 1 92 ? -10.452 12.455 14.843 1.00 45.22 92 CYS A CA 1
ATOM 735 C C . CYS A 1 92 ? -10.357 10.927 14.648 1.00 45.22 92 CYS A C 1
ATOM 737 O O . CYS A 1 92 ? -11.345 10.250 14.911 1.00 45.22 92 CYS A O 1
ATOM 739 N N . ALA A 1 93 ? -9.190 10.423 14.184 1.00 44.81 93 ALA A N 1
ATOM 740 C CA . ALA A 1 93 ? -8.712 9.018 14.256 1.00 44.81 93 ALA A CA 1
ATOM 741 C C . ALA A 1 93 ? -7.967 8.444 13.018 1.00 44.81 93 ALA A C 1
ATOM 743 O O . ALA A 1 93 ? -7.931 7.228 12.840 1.00 44.81 93 ALA A O 1
ATOM 744 N N . ALA A 1 94 ? -7.284 9.237 12.182 1.00 44.47 94 ALA A N 1
ATOM 745 C CA . ALA A 1 94 ? -6.062 8.664 11.593 1.00 44.47 94 ALA A CA 1
ATOM 746 C C . ALA A 1 94 ? -5.082 8.420 12.761 1.00 44.47 94 ALA A C 1
ATOM 748 O O . ALA A 1 94 ? -5.086 9.243 13.687 1.00 44.47 94 ALA A O 1
ATOM 749 N N . PRO A 1 95 ? -4.257 7.349 12.777 1.00 42.28 95 PRO A N 1
ATOM 750 C CA . PRO A 1 95 ? -3.204 7.223 13.778 1.00 42.28 95 PRO A CA 1
ATOM 751 C C . PRO A 1 95 ? -2.486 8.564 13.853 1.00 42.28 95 PRO A C 1
ATOM 753 O O . PRO A 1 95 ? -2.127 9.119 12.815 1.00 42.28 95 PRO A O 1
ATOM 756 N N . ILE A 1 96 ? -2.326 9.120 15.052 1.00 43.12 96 ILE A N 1
ATOM 757 C CA . ILE A 1 96 ? -1.714 10.441 15.252 1.00 43.12 96 ILE A CA 1
ATOM 758 C C . ILE A 1 96 ? -0.370 10.530 14.487 1.00 43.12 96 ILE A C 1
ATOM 760 O O . ILE A 1 96 ? -0.047 11.572 13.932 1.00 43.12 96 ILE A O 1
ATOM 764 N N . ALA A 1 97 ? 0.331 9.407 14.289 1.00 39.28 97 ALA A N 1
ATOM 765 C CA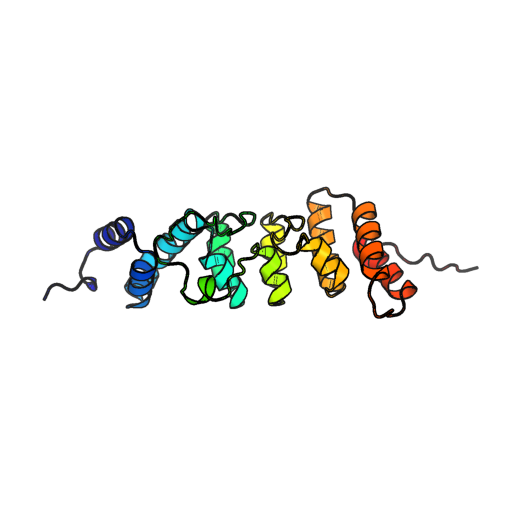 . ALA A 1 97 ? 1.512 9.286 13.429 1.00 39.28 97 ALA A CA 1
ATOM 766 C C . ALA A 1 97 ? 1.301 9.615 11.927 1.00 39.28 97 ALA A C 1
ATOM 768 O O . ALA A 1 97 ? 2.178 10.215 11.309 1.00 39.28 97 ALA A O 1
ATOM 769 N N . LEU A 1 98 ? 0.155 9.264 11.334 1.00 41.28 98 LEU A N 1
ATOM 770 C CA . LEU A 1 98 ? -0.167 9.471 9.913 1.00 41.28 98 LEU A CA 1
ATOM 771 C C . LEU A 1 98 ? -0.526 10.934 9.604 1.00 41.28 98 LEU A C 1
ATOM 773 O O . LEU A 1 98 ? -0.159 11.450 8.550 1.00 41.28 98 LEU A O 1
ATOM 777 N N . CYS A 1 99 ? -1.174 11.628 10.546 1.00 40.34 99 CYS A N 1
ATOM 778 C CA . CYS A 1 99 ? -1.457 13.065 10.440 1.00 40.34 99 CYS A CA 1
ATOM 779 C C . CYS A 1 99 ? -0.223 13.947 10.698 1.00 40.34 99 CYS A C 1
ATOM 781 O O . CYS A 1 99 ? -0.120 15.034 10.129 1.00 40.34 99 CYS A O 1
ATOM 783 N N . LEU A 1 100 ? 0.721 13.507 11.538 1.00 35.00 100 LEU A N 1
ATOM 784 C CA . LEU A 1 100 ? 1.845 14.342 11.986 1.00 35.00 100 LEU A CA 1
ATOM 785 C C . LEU A 1 100 ? 2.947 14.570 10.933 1.00 35.00 100 LEU A C 1
ATOM 787 O O . LEU A 1 100 ? 3.768 15.465 11.121 1.00 35.00 100 LEU A O 1
ATOM 791 N N . SER A 1 101 ? 2.974 13.828 9.820 1.00 40.94 101 SER A N 1
ATOM 792 C CA . SER A 1 101 ? 3.958 14.050 8.741 1.00 40.94 101 SER A CA 1
ATOM 793 C C . SER A 1 101 ? 3.480 15.019 7.651 1.00 40.94 101 SER A C 1
ATOM 795 O O . SER A 1 101 ? 4.281 15.460 6.824 1.00 40.94 101 SER A O 1
ATOM 797 N N . GLY A 1 102 ? 2.185 15.360 7.630 1.00 41.06 102 GLY A N 1
ATOM 798 C CA . GLY A 1 102 ? 1.607 16.327 6.693 1.00 41.06 102 GLY A CA 1
ATOM 799 C C . GLY A 1 102 ? 1.685 15.946 5.208 1.00 41.06 102 GLY A C 1
ATOM 800 O O . GLY A 1 102 ? 1.373 16.787 4.368 1.00 41.06 102 GLY A O 1
ATOM 801 N N . LYS A 1 103 ? 2.096 14.718 4.861 1.00 49.44 103 LYS A N 1
ATOM 802 C CA . LYS A 1 103 ? 2.186 14.239 3.474 1.00 49.44 103 LYS A CA 1
ATOM 803 C C . LYS A 1 103 ? 1.659 12.816 3.393 1.00 49.44 103 LYS A C 1
ATOM 805 O O . LYS A 1 103 ? 2.303 11.889 3.878 1.00 49.44 103 LYS A O 1
ATOM 810 N N . ILE A 1 104 ? 0.481 12.661 2.800 1.00 59.84 104 ILE A N 1
ATOM 811 C CA . ILE A 1 104 ? -0.150 11.358 2.631 1.00 59.84 104 ILE A CA 1
ATOM 812 C C . ILE A 1 104 ? -0.059 10.976 1.157 1.00 59.84 104 ILE A C 1
ATOM 814 O O . ILE A 1 104 ? -0.525 11.704 0.283 1.00 59.84 104 ILE A O 1
ATOM 818 N N . TYR A 1 105 ? 0.614 9.859 0.901 1.00 66.62 105 TYR A N 1
ATOM 819 C CA . TYR A 1 105 ? 0.959 9.390 -0.436 1.00 66.62 105 TYR A CA 1
ATOM 820 C C . TYR A 1 105 ? 0.081 8.200 -0.838 1.00 66.62 105 TYR A C 1
ATOM 822 O O . TYR A 1 105 ? -0.300 7.437 0.059 1.00 66.62 105 TYR A O 1
ATOM 830 N N . PRO A 1 106 ? -0.182 7.990 -2.145 1.00 71.81 106 PRO A N 1
ATOM 831 C CA . PRO A 1 106 ? -0.816 6.766 -2.633 1.00 71.81 106 PRO A CA 1
ATOM 832 C C . PRO A 1 106 ? -0.125 5.511 -2.066 1.00 71.81 106 PRO A C 1
ATOM 834 O O . PRO A 1 106 ? 1.104 5.526 -1.934 1.00 71.81 106 PRO A O 1
ATOM 837 N N . PRO A 1 107 ? -0.858 4.428 -1.743 1.00 78.00 107 PRO A N 1
ATOM 838 C CA . PRO A 1 107 ? -0.289 3.206 -1.162 1.00 78.00 107 PRO A CA 1
ATOM 839 C C . PRO A 1 107 ? 0.945 2.696 -1.917 1.00 78.00 107 PRO A C 1
ATOM 841 O O . PRO A 1 107 ? 2.002 2.485 -1.324 1.00 78.00 107 PRO A O 1
ATOM 844 N N . LEU A 1 108 ? 0.852 2.628 -3.246 1.00 80.38 108 LEU A N 1
ATOM 845 C CA . LEU A 1 108 ? 1.935 2.167 -4.113 1.00 80.38 108 LEU A CA 1
ATOM 846 C C . LEU A 1 108 ? 3.154 3.113 -4.135 1.00 80.38 108 LEU A C 1
ATOM 848 O O . LEU A 1 108 ? 4.276 2.679 -4.357 1.00 80.38 108 LEU A O 1
ATOM 852 N N . TYR A 1 109 ? 2.978 4.407 -3.859 1.00 77.62 109 TYR A N 1
ATOM 853 C CA . TYR A 1 109 ? 4.111 5.325 -3.696 1.00 77.62 109 TYR A CA 1
ATOM 854 C C . TYR A 1 109 ? 4.861 5.062 -2.380 1.00 77.62 109 TYR A C 1
ATOM 856 O O . TYR A 1 109 ? 6.082 5.220 -2.298 1.00 77.62 109 TYR A O 1
ATOM 864 N N . GLN A 1 110 ? 4.142 4.661 -1.324 1.00 77.00 110 GLN A N 1
ATOM 865 C CA . GLN A 1 110 ? 4.752 4.400 -0.020 1.00 77.00 110 GLN A CA 1
ATOM 866 C C . GLN A 1 110 ? 5.674 3.181 -0.057 1.00 77.00 110 GLN A C 1
ATOM 868 O O . GL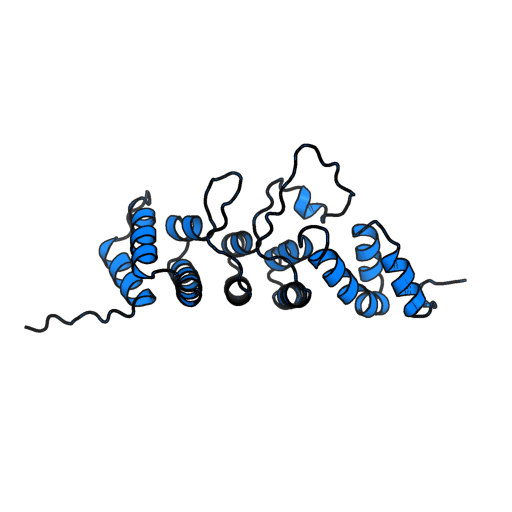N A 1 110 ? 6.737 3.229 0.559 1.00 77.00 110 GLN A O 1
ATOM 873 N N . THR A 1 111 ? 5.350 2.145 -0.830 1.00 80.56 111 THR A N 1
ATOM 874 C CA . THR A 1 111 ? 6.217 0.961 -0.950 1.00 80.56 111 THR A CA 1
ATOM 875 C C . THR A 1 111 ? 7.594 1.309 -1.510 1.00 80.56 111 THR A C 1
ATOM 877 O O . THR A 1 111 ? 8.608 0.837 -1.003 1.00 80.56 111 THR A O 1
ATOM 880 N N . VAL A 1 112 ? 7.667 2.233 -2.473 1.00 76.88 112 VAL A N 1
ATOM 881 C CA . VAL A 1 112 ? 8.938 2.745 -3.013 1.00 76.88 112 VAL A CA 1
ATOM 882 C C . VAL A 1 112 ? 9.728 3.506 -1.949 1.00 76.88 112 VAL A C 1
ATOM 884 O O . VAL A 1 112 ? 10.950 3.380 -1.872 1.00 76.88 112 VAL A O 1
ATOM 887 N N . ARG A 1 113 ? 9.045 4.293 -1.110 1.00 73.19 113 ARG A N 1
ATOM 888 C CA . ARG A 1 113 ? 9.670 5.073 -0.032 1.00 73.19 113 ARG A CA 1
ATOM 889 C C . ARG A 1 113 ? 10.238 4.185 1.078 1.00 73.19 113 ARG A C 1
ATOM 891 O O . ARG A 1 113 ? 11.297 4.509 1.610 1.00 73.19 113 ARG A O 1
ATOM 898 N N . PHE A 1 114 ? 9.535 3.110 1.427 1.00 75.00 114 PHE A N 1
ATOM 899 C CA . PHE A 1 114 ? 9.929 2.175 2.487 1.00 75.00 114 PHE A CA 1
ATOM 900 C C . PHE A 1 114 ? 10.677 0.940 1.961 1.00 75.00 114 PHE A C 1
ATOM 902 O O . PHE A 1 114 ? 11.156 0.138 2.752 1.00 75.00 114 PHE A O 1
ATOM 909 N N . SER A 1 115 ? 10.868 0.835 0.642 1.00 74.00 115 SER A N 1
ATOM 910 C CA . SER A 1 115 ? 11.549 -0.273 -0.039 1.00 74.00 115 SER A CA 1
ATOM 911 C C . SER A 1 115 ? 10.900 -1.650 0.192 1.00 74.00 115 SER A C 1
ATOM 913 O O . SER A 1 115 ? 11.606 -2.660 0.196 1.00 74.00 115 SER A O 1
ATOM 915 N N . THR A 1 116 ? 9.574 -1.699 0.339 1.00 80.25 116 THR A N 1
ATOM 916 C CA . THR A 1 116 ? 8.795 -2.925 0.584 1.00 80.25 116 THR A CA 1
ATOM 917 C C . THR A 1 116 ? 8.349 -3.561 -0.737 1.00 80.25 116 THR A C 1
ATOM 919 O O . THR A 1 116 ? 7.250 -3.334 -1.242 1.00 80.25 116 THR A O 1
ATOM 922 N N . MET A 1 117 ? 9.263 -4.311 -1.359 1.00 77.25 117 MET A N 1
ATOM 923 C CA . MET A 1 117 ? 9.114 -4.815 -2.734 1.00 77.25 117 MET A CA 1
ATOM 924 C C . MET A 1 117 ? 8.017 -5.873 -2.868 1.00 77.25 117 MET A C 1
ATOM 926 O O . MET A 1 117 ? 7.227 -5.794 -3.803 1.00 77.25 117 MET A O 1
ATOM 930 N N . ASP A 1 118 ? 7.921 -6.792 -1.909 1.00 85.56 118 ASP A N 1
ATOM 931 C CA . ASP A 1 118 ? 6.910 -7.857 -1.920 1.00 85.56 118 ASP A CA 1
ATOM 932 C C . ASP A 1 118 ? 5.496 -7.259 -1.833 1.00 85.56 118 ASP A C 1
ATOM 934 O O . ASP A 1 118 ? 4.599 -7.605 -2.599 1.00 85.56 118 ASP A O 1
ATOM 938 N N . ILE A 1 119 ? 5.326 -6.249 -0.972 1.00 86.56 119 ILE A N 1
ATOM 939 C CA . ILE A 1 119 ? 4.089 -5.467 -0.860 1.00 86.56 119 ILE A CA 1
ATOM 940 C C . ILE A 1 119 ? 3.803 -4.691 -2.153 1.00 86.56 119 ILE A C 1
ATOM 942 O O . ILE A 1 119 ? 2.648 -4.552 -2.551 1.00 86.56 119 ILE A O 1
ATOM 946 N N . MET A 1 120 ? 4.835 -4.166 -2.820 1.00 86.06 120 MET A N 1
ATOM 947 C CA . MET A 1 120 ? 4.677 -3.457 -4.091 1.00 86.06 120 MET A CA 1
ATOM 948 C C . MET A 1 120 ? 4.145 -4.379 -5.190 1.00 86.06 120 MET A C 1
ATOM 950 O O . MET A 1 120 ? 3.203 -3.994 -5.878 1.00 86.06 120 MET A O 1
ATOM 954 N N . GLU A 1 121 ? 4.722 -5.571 -5.350 1.00 82.56 121 GLU A N 1
ATOM 955 C CA . GLU A 1 121 ? 4.252 -6.570 -6.319 1.00 82.56 121 GLU A CA 1
ATOM 956 C C . GLU A 1 121 ? 2.812 -6.987 -6.021 1.00 82.56 121 GLU A C 1
ATOM 958 O O . GLU A 1 121 ? 1.969 -6.979 -6.914 1.00 82.56 121 GLU A O 1
ATOM 963 N N . LEU A 1 122 ? 2.503 -7.222 -4.747 1.00 87.62 122 LEU A N 1
ATOM 964 C CA . LEU A 1 122 ? 1.169 -7.587 -4.287 1.00 87.62 122 LEU A CA 1
ATOM 965 C C . LEU A 1 122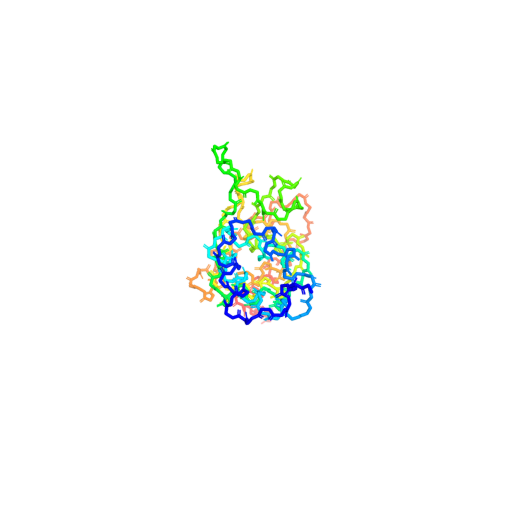 ? 0.117 -6.497 -4.572 1.00 87.62 122 LEU A C 1
ATOM 967 O O . LEU A 1 122 ? -0.989 -6.800 -5.020 1.00 87.62 122 LEU A O 1
ATOM 971 N N . LEU A 1 123 ? 0.455 -5.219 -4.376 1.00 87.75 123 LEU A N 1
ATOM 972 C CA . LEU A 1 123 ? -0.424 -4.100 -4.736 1.00 87.75 123 LEU A CA 1
ATOM 973 C C . LEU A 1 123 ? -0.607 -3.971 -6.254 1.00 87.75 123 LEU A C 1
ATOM 975 O O . LEU A 1 123 ? -1.717 -3.689 -6.704 1.00 87.75 123 LEU A O 1
ATOM 979 N N . LEU A 1 124 ? 0.455 -4.170 -7.039 1.00 85.31 124 LEU A N 1
ATOM 980 C CA . LEU A 1 124 ? 0.386 -4.146 -8.504 1.00 85.31 124 LEU A CA 1
ATOM 981 C C . LEU A 1 124 ? -0.501 -5.278 -9.036 1.00 85.31 124 LEU A C 1
ATOM 983 O O . LEU A 1 124 ? -1.374 -5.024 -9.860 1.00 85.31 124 LEU A O 1
ATOM 987 N N . ASP A 1 125 ? -0.345 -6.500 -8.522 1.00 85.19 125 ASP A N 1
ATOM 988 C CA . ASP A 1 125 ? -1.194 -7.640 -8.886 1.00 85.19 125 ASP A CA 1
ATOM 989 C C . ASP A 1 125 ? -2.661 -7.435 -8.479 1.00 85.19 125 ASP A C 1
ATOM 991 O O . ASP A 1 125 ? -3.568 -7.910 -9.166 1.00 85.19 125 ASP A O 1
ATOM 995 N N . ALA A 1 126 ? -2.909 -6.675 -7.409 1.00 85.88 126 ALA A N 1
ATOM 996 C CA . ALA A 1 126 ? -4.245 -6.256 -6.996 1.00 85.88 126 ALA A CA 1
ATOM 997 C C . ALA A 1 126 ? -4.818 -5.079 -7.822 1.00 85.88 126 ALA A C 1
ATOM 999 O O . ALA A 1 126 ? -5.942 -4.641 -7.564 1.00 85.88 126 ALA A O 1
ATOM 1000 N N . GLY A 1 127 ? -4.087 -4.577 -8.825 1.00 83.69 127 GLY A N 1
ATOM 1001 C CA . GLY A 1 127 ? -4.539 -3.526 -9.742 1.00 83.69 127 GLY A CA 1
ATOM 1002 C C . GLY A 1 127 ? -4.292 -2.095 -9.254 1.00 83.69 127 GLY A C 1
ATOM 1003 O O . GLY A 1 127 ? -5.012 -1.176 -9.655 1.00 83.69 127 GLY A O 1
ATOM 1004 N N . ALA A 1 128 ? -3.307 -1.884 -8.375 1.00 85.56 128 ALA A N 1
ATOM 1005 C CA . ALA A 1 128 ? -2.860 -0.539 -8.026 1.00 85.56 128 ALA A CA 1
ATOM 1006 C C . ALA A 1 128 ? -2.228 0.153 -9.245 1.00 85.56 128 ALA A C 1
ATOM 1008 O O . ALA A 1 128 ? -1.356 -0.407 -9.906 1.00 85.56 128 ALA A O 1
ATOM 1009 N N . ASP A 1 129 ? -2.638 1.390 -9.514 1.00 80.44 129 ASP A N 1
ATOM 1010 C CA . ASP A 1 129 ? -2.196 2.163 -10.671 1.00 80.44 129 ASP A CA 1
ATOM 1011 C C . ASP A 1 129 ? -0.866 2.900 -10.369 1.00 80.44 129 ASP A C 1
ATOM 1013 O O . ASP A 1 129 ? -0.821 3.810 -9.530 1.00 80.44 129 ASP A O 1
ATOM 1017 N N . PRO A 1 130 ? 0.246 2.542 -11.045 1.00 81.81 130 PRO A N 1
ATOM 1018 C CA . PRO A 1 130 ? 1.557 3.167 -10.848 1.00 81.81 130 PRO A CA 1
ATOM 1019 C C . PRO A 1 130 ? 1.682 4.557 -11.479 1.00 81.81 130 PRO A C 1
ATOM 1021 O O . PRO A 1 130 ? 2.636 5.286 -11.171 1.00 81.81 130 PRO A O 1
ATOM 1024 N N . SER A 1 131 ? 0.748 4.940 -12.350 1.00 77.38 131 SER A N 1
ATOM 1025 C CA . SER A 1 131 ? 0.723 6.231 -13.035 1.00 77.38 131 SER A CA 1
ATOM 1026 C C . SER A 1 131 ? 0.093 7.347 -12.192 1.00 77.38 131 SER A C 1
ATOM 1028 O O . SER A 1 131 ? 0.239 8.526 -12.529 1.00 77.38 131 SER A O 1
ATOM 1030 N N . LEU A 1 132 ? -0.516 7.007 -11.050 1.00 73.88 132 LEU A N 1
ATOM 1031 C CA . LEU A 1 132 ? -1.129 7.977 -10.148 1.00 73.88 132 LEU A CA 1
ATOM 1032 C C . LEU A 1 132 ? -0.120 9.012 -9.660 1.00 73.88 132 LEU A C 1
ATOM 1034 O O . LEU A 1 132 ? 0.910 8.693 -9.063 1.00 73.88 132 LEU A O 1
ATOM 1038 N N . MET A 1 133 ? -0.451 10.273 -9.920 1.00 64.88 133 MET A N 1
ATOM 1039 C CA . MET A 1 133 ? 0.368 11.430 -9.588 1.00 64.88 133 MET A CA 1
ATOM 1040 C C . MET A 1 133 ? 0.328 11.744 -8.095 1.00 64.88 133 MET A C 1
ATOM 1042 O O . MET A 1 133 ? -0.734 11.802 -7.473 1.00 64.88 133 MET A O 1
ATOM 1046 N N . GLU A 1 134 ? 1.497 12.034 -7.532 1.00 64.69 134 GLU A N 1
ATOM 1047 C CA . GLU A 1 134 ? 1.613 12.614 -6.205 1.00 64.69 134 GLU A CA 1
ATOM 1048 C C . GLU A 1 134 ? 1.206 14.106 -6.250 1.00 64.69 134 GLU A C 1
ATOM 1050 O O . GLU A 1 134 ? 1.644 14.835 -7.151 1.00 64.69 134 GLU A O 1
ATOM 1055 N N . PRO A 1 135 ? 0.368 14.589 -5.310 1.00 52.03 135 PRO A N 1
ATOM 1056 C CA . PRO A 1 135 ? -0.271 15.904 -5.432 1.00 52.03 135 PRO A CA 1
ATOM 1057 C C . PRO A 1 135 ? 0.673 17.103 -5.281 1.00 52.03 135 PRO A C 1
ATOM 1059 O O . PRO A 1 135 ? 0.344 18.199 -5.729 1.00 52.03 135 PRO A O 1
ATOM 1062 N N . TYR A 1 136 ? 1.819 16.928 -4.621 1.00 54.66 136 TYR A N 1
ATOM 1063 C CA . TYR A 1 136 ? 2.716 18.017 -4.226 1.00 54.66 136 TYR A CA 1
ATOM 1064 C C . TYR A 1 136 ? 3.968 18.126 -5.106 1.00 54.66 136 TYR A C 1
ATOM 1066 O O . TYR A 1 136 ? 4.585 19.187 -5.171 1.00 54.66 136 TYR A O 1
ATOM 1074 N N . GLN A 1 137 ? 4.361 17.047 -5.774 1.00 54.47 137 GLN A N 1
ATOM 1075 C CA . GLN A 1 137 ? 5.569 16.927 -6.584 1.00 54.47 137 GLN A CA 1
ATOM 1076 C C . GLN A 1 137 ? 5.267 16.708 -8.066 1.00 54.47 137 GLN A C 1
ATOM 1078 O O . GLN A 1 137 ? 6.213 16.712 -8.855 1.00 54.47 137 GLN A O 1
ATOM 1083 N N . LEU A 1 138 ? 3.989 16.544 -8.449 1.00 59.31 138 LEU A N 1
ATOM 1084 C CA . LEU A 1 138 ? 3.558 16.327 -9.838 1.00 59.31 138 LEU A CA 1
ATOM 1085 C C . LEU A 1 138 ? 4.294 15.149 -10.500 1.00 59.31 138 LEU A C 1
ATOM 1087 O O . LEU A 1 138 ? 4.618 15.181 -11.685 1.00 59.31 138 LEU A O 1
ATOM 1091 N N . ARG A 1 139 ? 4.621 14.125 -9.708 1.00 65.69 139 ARG A N 1
ATOM 1092 C CA . ARG A 1 139 ? 5.311 12.912 -10.154 1.00 65.69 139 ARG A CA 1
ATOM 1093 C C . ARG A 1 139 ? 4.505 11.706 -9.721 1.00 65.69 139 ARG A C 1
ATOM 1095 O O . ARG A 1 139 ? 4.099 11.627 -8.567 1.00 65.69 139 ARG A O 1
ATOM 1102 N N . SER A 1 140 ? 4.291 10.766 -10.629 1.00 74.19 140 SER A N 1
ATOM 1103 C CA . SER A 1 140 ? 3.734 9.459 -10.293 1.00 74.19 140 SER A CA 1
ATOM 1104 C C . SER A 1 140 ? 4.768 8.526 -9.675 1.00 74.19 140 SER A C 1
ATOM 1106 O O . SER A 1 140 ? 5.976 8.746 -9.828 1.00 74.19 140 SER A O 1
ATOM 1108 N N . THR A 1 141 ? 4.307 7.448 -9.035 1.00 74.69 141 THR A N 1
ATOM 1109 C CA . THR A 1 141 ? 5.177 6.364 -8.551 1.00 74.69 141 THR A CA 1
ATOM 1110 C C . THR A 1 141 ? 6.099 5.862 -9.662 1.00 74.69 141 THR A C 1
ATOM 1112 O O . THR A 1 141 ? 7.313 5.784 -9.468 1.00 74.69 141 THR A O 1
ATOM 1115 N N . TYR A 1 142 ? 5.546 5.628 -10.854 1.00 78.00 142 TYR A N 1
ATOM 1116 C CA . TYR A 1 142 ? 6.302 5.240 -12.041 1.00 78.00 142 TYR A CA 1
ATOM 1117 C C . TYR A 1 142 ? 7.406 6.253 -12.390 1.00 78.00 142 TYR A C 1
ATOM 1119 O O . TYR A 1 142 ? 8.583 5.891 -12.466 1.00 78.00 142 TYR A O 1
ATOM 1127 N N . THR A 1 143 ? 7.072 7.540 -12.535 1.00 76.81 143 THR A N 1
ATOM 1128 C CA . THR A 1 143 ? 8.066 8.569 -12.905 1.00 76.81 143 THR A CA 1
ATOM 1129 C C . THR A 1 143 ? 9.137 8.777 -11.830 1.00 76.81 143 THR A C 1
ATOM 1131 O O . THR A 1 143 ? 10.298 9.041 -12.154 1.00 76.81 143 THR A O 1
ATOM 1134 N N . TRP A 1 144 ? 8.786 8.629 -10.548 1.00 75.94 144 TRP A N 1
ATOM 1135 C CA . TRP A 1 144 ? 9.732 8.712 -9.436 1.00 75.94 144 TRP A CA 1
ATOM 1136 C C . TRP A 1 144 ? 10.730 7.557 -9.460 1.00 75.94 144 TRP A C 1
ATOM 1138 O O . TRP A 1 144 ? 11.941 7.774 -9.379 1.00 75.94 144 TRP A O 1
ATOM 1148 N N . VAL A 1 145 ? 10.232 6.331 -9.629 1.00 76.69 145 VAL A N 1
ATOM 1149 C CA . VAL A 1 145 ? 11.055 5.123 -9.711 1.00 76.69 145 VAL A CA 1
ATOM 1150 C C . VAL A 1 145 ? 11.964 5.169 -10.939 1.00 76.69 145 VAL A C 1
ATOM 1152 O O . VAL A 1 145 ? 13.156 4.896 -10.809 1.00 76.69 145 VAL A O 1
ATOM 1155 N N . CYS A 1 146 ? 11.476 5.633 -12.089 1.00 78.62 146 CYS A N 1
ATOM 1156 C CA . CYS A 1 146 ? 12.314 5.847 -13.271 1.00 78.62 146 CYS A CA 1
ATOM 1157 C C . CYS A 1 146 ? 13.450 6.847 -12.996 1.00 78.62 146 CYS A C 1
ATOM 1159 O O . CYS A 1 146 ? 14.620 6.586 -13.295 1.00 78.62 146 CYS A O 1
ATOM 1161 N N . ALA A 1 147 ? 13.127 7.981 -12.370 1.00 74.50 147 ALA A N 1
ATOM 1162 C CA . ALA A 1 147 ? 14.084 9.053 -12.125 1.00 74.50 147 ALA A CA 1
ATOM 1163 C C . ALA A 1 147 ? 15.101 8.740 -11.016 1.00 74.50 147 ALA A C 1
ATOM 1165 O O . ALA A 1 147 ? 16.254 9.138 -11.152 1.00 74.50 147 ALA A O 1
ATOM 1166 N N . PHE A 1 148 ? 14.718 8.020 -9.957 1.00 71.88 148 PHE A N 1
ATOM 1167 C CA . PHE A 1 148 ? 15.546 7.861 -8.747 1.00 71.88 148 PHE A CA 1
ATOM 1168 C C . PHE A 1 148 ? 15.619 6.431 -8.194 1.00 71.88 148 PHE A C 1
ATOM 1170 O O . PHE A 1 148 ? 16.470 6.141 -7.357 1.00 71.88 148 PHE A O 1
ATOM 1177 N N . GLY A 1 149 ? 14.743 5.532 -8.637 1.00 71.31 149 GLY A N 1
ATOM 1178 C CA . GLY A 1 149 ? 14.659 4.159 -8.148 1.00 71.31 149 GLY A CA 1
ATOM 1179 C C . GLY A 1 149 ? 15.730 3.226 -8.717 1.00 71.31 149 GLY A C 1
ATOM 1180 O O . GLY A 1 149 ? 16.420 3.532 -9.701 1.00 71.31 149 GLY A O 1
ATOM 1181 N N . LYS A 1 150 ? 15.846 2.052 -8.082 1.00 74.81 150 LYS A N 1
ATOM 1182 C CA . LYS A 1 150 ? 16.669 0.935 -8.565 1.00 74.81 150 LYS A CA 1
ATOM 1183 C C . LYS A 1 150 ? 16.078 0.362 -9.853 1.00 74.81 150 LYS A C 1
ATOM 1185 O O . LYS A 1 150 ? 14.863 0.346 -10.051 1.00 74.81 150 LYS A O 1
ATOM 1190 N N . THR A 1 151 ? 16.948 -0.160 -10.706 1.00 75.69 151 THR A N 1
ATOM 1191 C CA . THR A 1 151 ? 16.581 -0.732 -12.010 1.00 75.69 151 THR A CA 1
ATOM 1192 C C . THR A 1 151 ? 15.664 -1.941 -11.878 1.00 75.69 151 THR A C 1
ATOM 1194 O O . THR A 1 151 ? 14.683 -2.016 -12.606 1.00 75.69 151 THR A O 1
ATOM 1197 N N . SER A 1 152 ? 15.868 -2.794 -10.872 1.00 75.25 152 SER A N 1
ATOM 1198 C CA . SER A 1 152 ? 14.952 -3.902 -10.564 1.00 75.25 152 SER A CA 1
ATOM 1199 C C . SER A 1 152 ? 13.518 -3.442 -10.266 1.00 75.25 152 SER A C 1
ATOM 1201 O O . SER A 1 152 ? 12.576 -4.023 -10.792 1.00 75.25 152 SER A O 1
ATOM 1203 N N . VAL A 1 153 ? 13.351 -2.361 -9.493 1.00 74.94 153 VAL A N 1
ATOM 1204 C CA . VAL A 1 153 ? 12.036 -1.785 -9.145 1.00 74.94 153 VAL A CA 1
ATOM 1205 C C . VAL A 1 153 ? 11.344 -1.242 -10.397 1.00 74.94 153 VAL A C 1
ATOM 1207 O O . VAL A 1 153 ? 10.168 -1.507 -10.619 1.00 74.94 153 VAL A O 1
ATOM 1210 N N . CYS A 1 154 ? 12.086 -0.512 -11.242 1.00 79.75 154 CYS A N 1
ATOM 1211 C CA . CYS A 1 154 ? 11.567 0.004 -12.514 1.00 79.75 154 CYS A CA 1
ATOM 1212 C C . CYS A 1 154 ? 11.066 -1.131 -13.410 1.00 79.75 154 CYS A C 1
ATOM 1214 O O . CYS A 1 154 ? 9.967 -1.047 -13.945 1.00 79.75 154 CYS A O 1
ATOM 1216 N N . VAL A 1 155 ? 11.867 -2.193 -13.556 1.00 81.06 155 VAL A N 1
ATOM 1217 C CA . VAL A 1 155 ? 11.508 -3.357 -14.375 1.00 81.06 155 VAL A CA 1
ATOM 1218 C C . VAL A 1 155 ? 10.248 -4.035 -13.834 1.00 81.06 155 VAL A C 1
ATOM 1220 O O . VAL A 1 155 ? 9.379 -4.379 -14.628 1.00 81.06 155 VAL A O 1
ATOM 1223 N N . ALA A 1 156 ? 10.117 -4.200 -12.513 1.00 80.94 156 ALA A N 1
ATOM 1224 C CA . ALA A 1 156 ? 8.932 -4.803 -11.898 1.00 80.94 156 ALA A CA 1
ATOM 1225 C C . ALA A 1 156 ? 7.653 -3.996 -12.190 1.00 80.94 156 ALA A C 1
ATOM 1227 O O . ALA A 1 156 ? 6.665 -4.562 -12.653 1.00 80.94 156 ALA A O 1
ATOM 1228 N N . ILE A 1 157 ? 7.699 -2.669 -12.014 1.00 81.44 157 ILE A N 1
ATOM 1229 C CA . ILE A 1 157 ? 6.560 -1.786 -12.311 1.00 81.44 157 ILE A CA 1
ATOM 1230 C C . ILE A 1 157 ? 6.196 -1.841 -13.800 1.00 81.44 157 ILE A C 1
ATOM 1232 O O . ILE A 1 157 ? 5.025 -1.992 -14.128 1.00 81.44 157 ILE A O 1
ATOM 1236 N N . ILE A 1 158 ? 7.176 -1.780 -14.708 1.00 83.62 158 ILE A N 1
ATOM 1237 C CA . ILE A 1 158 ? 6.900 -1.855 -16.152 1.00 83.62 158 ILE A CA 1
ATOM 1238 C C . ILE A 1 158 ? 6.297 -3.205 -16.527 1.00 83.62 158 ILE A C 1
ATOM 1240 O O . ILE A 1 158 ? 5.328 -3.241 -17.273 1.00 83.62 158 ILE A O 1
ATOM 1244 N N . LYS A 1 159 ? 6.819 -4.317 -15.998 1.00 83.62 159 LYS A N 1
ATOM 1245 C CA . LYS A 1 159 ? 6.243 -5.646 -16.249 1.00 83.62 159 LYS A CA 1
ATOM 1246 C C . LYS A 1 159 ? 4.785 -5.725 -15.798 1.00 83.62 159 LYS A C 1
ATOM 1248 O O . LYS A 1 159 ? 3.967 -6.287 -16.523 1.00 83.62 159 LYS A O 1
ATOM 1253 N N . ALA A 1 160 ? 4.454 -5.132 -14.652 1.00 81.12 160 ALA A N 1
ATOM 1254 C CA . ALA A 1 160 ? 3.072 -5.030 -14.197 1.00 81.12 160 ALA A CA 1
ATOM 1255 C C . ALA A 1 160 ? 2.216 -4.162 -15.139 1.00 81.12 160 ALA A C 1
ATOM 1257 O O . ALA A 1 160 ? 1.153 -4.598 -15.566 1.00 81.12 160 ALA A O 1
ATOM 1258 N N . MET A 1 161 ? 2.694 -2.984 -15.549 1.00 83.06 161 MET A N 1
ATOM 1259 C CA . MET A 1 161 ? 1.979 -2.097 -16.487 1.00 83.06 161 MET A CA 1
ATOM 1260 C C . MET A 1 161 ? 1.738 -2.766 -17.850 1.00 83.06 161 MET A C 1
ATOM 1262 O O . MET A 1 161 ? 0.634 -2.718 -18.389 1.00 83.06 161 MET A O 1
ATOM 1266 N N . VAL A 1 162 ? 2.737 -3.480 -18.373 1.00 85.31 162 VAL A N 1
ATOM 1267 C CA . VAL A 1 162 ? 2.633 -4.251 -19.622 1.00 85.31 162 VAL A CA 1
ATOM 1268 C C . VAL A 1 162 ? 1.615 -5.389 -19.492 1.00 85.31 162 VAL A C 1
ATOM 1270 O O . VAL A 1 162 ? 0.825 -5.608 -20.407 1.00 85.31 162 VAL A O 1
ATOM 1273 N N . LYS A 1 163 ? 1.556 -6.078 -18.342 1.00 82.50 163 LYS A N 1
ATOM 1274 C CA . LYS A 1 163 ? 0.518 -7.089 -18.045 1.00 82.50 163 LYS A CA 1
ATOM 1275 C C . LYS A 1 163 ? -0.895 -6.488 -18.075 1.00 82.50 163 LYS A C 1
ATOM 1277 O O . LYS A 1 163 ? -1.839 -7.187 -18.438 1.00 82.50 163 LYS A O 1
ATOM 1282 N N . HIS A 1 164 ? -1.036 -5.203 -17.754 1.00 76.81 164 HIS A N 1
ATOM 1283 C CA . HIS A 1 164 ? -2.290 -4.449 -17.846 1.00 76.81 164 HIS A CA 1
ATOM 1284 C C . HIS A 1 164 ? -2.558 -3.826 -19.230 1.00 76.81 164 HIS A C 1
ATOM 1286 O O . HIS A 1 164 ? -3.587 -3.177 -19.411 1.00 76.81 164 HIS A O 1
ATOM 1292 N N . GLY A 1 165 ? -1.699 -4.079 -20.224 1.00 80.19 165 GLY A N 1
ATOM 1293 C CA . GLY A 1 165 ? -1.906 -3.676 -21.617 1.00 80.19 165 GLY A CA 1
ATOM 1294 C C . GLY A 1 165 ? -1.227 -2.368 -22.021 1.00 80.19 165 GLY A C 1
ATOM 1295 O O . GLY A 1 165 ? -1.526 -1.848 -23.095 1.00 80.19 165 GLY A O 1
ATOM 1296 N N . GLU A 1 166 ? -0.327 -1.829 -21.197 1.00 82.94 166 GLU A N 1
ATOM 1297 C CA . GLU A 1 166 ? 0.489 -0.680 -21.593 1.00 82.94 166 GLU A CA 1
ATOM 1298 C C . GLU A 1 166 ? 1.606 -1.065 -22.574 1.00 82.94 166 GLU A C 1
ATOM 1300 O O . GLU A 1 166 ? 2.149 -2.171 -22.533 1.00 82.94 166 GLU A O 1
ATOM 1305 N N . ASP A 1 167 ? 1.966 -0.135 -23.463 1.00 84.88 167 ASP A N 1
ATOM 1306 C CA . ASP A 1 167 ? 3.004 -0.359 -24.468 1.00 84.88 167 ASP A CA 1
ATOM 1307 C C . ASP A 1 167 ? 4.407 -0.373 -23.843 1.00 84.88 167 ASP A C 1
ATOM 1309 O O . ASP A 1 167 ? 4.899 0.635 -23.324 1.00 84.88 167 ASP A O 1
ATOM 1313 N N . ALA A 1 168 ? 5.069 -1.528 -23.931 1.00 84.31 168 ALA A N 1
ATOM 1314 C CA . ALA A 1 168 ? 6.381 -1.749 -23.339 1.00 84.31 168 ALA A CA 1
ATOM 1315 C C . ALA A 1 168 ? 7.450 -0.815 -23.923 1.00 84.31 168 ALA A C 1
ATOM 1317 O O . ALA A 1 168 ? 8.273 -0.289 -23.172 1.00 84.31 168 ALA A O 1
ATOM 1318 N N . GLU A 1 169 ? 7.430 -0.570 -25.237 1.00 84.38 169 GLU A N 1
ATOM 1319 C CA . GLU A 1 169 ? 8.441 0.263 -25.897 1.00 84.38 169 GLU A CA 1
ATOM 1320 C C . GLU A 1 169 ? 8.308 1.726 -25.459 1.00 84.38 169 GLU A C 1
ATOM 1322 O O . GLU A 1 169 ? 9.293 2.346 -25.049 1.00 84.38 169 GLU A O 1
ATOM 1327 N N . SER A 1 170 ? 7.085 2.264 -25.436 1.00 85.56 170 SER A N 1
ATOM 1328 C CA . SER A 1 170 ? 6.811 3.615 -24.929 1.00 85.56 170 SER A CA 1
ATOM 1329 C C . SER A 1 170 ? 7.276 3.798 -23.481 1.00 85.56 170 SER A C 1
ATOM 1331 O O . SER A 1 170 ? 7.902 4.814 -23.156 1.00 85.56 170 SER A O 1
ATOM 1333 N N . LEU A 1 171 ? 7.032 2.813 -22.609 1.00 83.12 171 LEU A N 1
ATOM 1334 C CA . LEU A 1 171 ? 7.481 2.850 -21.213 1.00 83.12 171 LEU A CA 1
ATOM 1335 C C . LEU A 1 171 ? 9.011 2.798 -21.100 1.00 83.12 171 LEU A C 1
ATOM 1337 O O . LEU A 1 171 ? 9.608 3.568 -20.339 1.00 83.12 171 LEU A O 1
ATOM 1341 N N . VAL A 1 172 ? 9.673 1.950 -21.888 1.00 84.62 172 VAL A N 1
ATOM 1342 C CA . VAL A 1 172 ? 11.140 1.878 -21.928 1.00 84.62 172 VAL A CA 1
ATOM 1343 C C . VAL A 1 172 ? 11.735 3.214 -22.372 1.00 84.62 172 VAL A C 1
ATOM 1345 O O . VAL A 1 172 ? 12.603 3.749 -21.678 1.00 84.62 172 VAL A O 1
ATOM 1348 N N . GLN A 1 173 ? 11.242 3.804 -23.462 1.00 82.81 173 GLN A N 1
ATOM 1349 C CA . GLN A 1 173 ? 11.716 5.099 -23.964 1.00 82.81 173 GLN A CA 1
ATOM 1350 C C . GLN A 1 173 ? 11.534 6.214 -22.930 1.00 82.81 173 GLN A C 1
ATOM 1352 O O . GLN A 1 173 ? 12.464 6.977 -22.644 1.00 82.81 173 GLN A O 1
ATOM 1357 N N . LEU A 1 174 ? 10.358 6.270 -22.302 1.00 82.31 174 LEU A N 1
ATOM 1358 C CA . LEU A 1 174 ? 10.064 7.241 -21.256 1.00 82.31 174 LEU A CA 1
ATOM 1359 C C . LEU A 1 174 ? 11.004 7.065 -20.054 1.00 82.31 174 LEU A C 1
ATOM 1361 O O . LEU A 1 174 ? 11.563 8.047 -19.561 1.00 82.31 174 LEU A O 1
ATOM 1365 N N . THR A 1 175 ? 11.265 5.828 -19.633 1.00 82.19 175 THR A N 1
ATOM 1366 C CA . THR A 1 175 ? 12.196 5.523 -18.537 1.00 82.19 175 THR A CA 1
ATOM 1367 C C . THR A 1 175 ? 13.621 5.973 -18.855 1.00 82.19 175 THR A C 1
ATOM 1369 O O . THR A 1 175 ? 14.269 6.621 -18.025 1.00 82.19 175 THR A O 1
ATOM 1372 N N . LEU A 1 176 ? 14.110 5.673 -20.061 1.00 81.38 176 LEU A N 1
ATOM 1373 C CA . LEU A 1 176 ? 15.441 6.078 -20.515 1.00 81.38 176 LEU A CA 1
ATOM 1374 C C . LEU A 1 176 ? 15.578 7.604 -20.572 1.00 81.38 176 LEU A C 1
ATOM 1376 O O . LEU A 1 176 ? 16.629 8.131 -20.199 1.00 81.38 176 LEU A O 1
ATOM 1380 N N . SER A 1 177 ? 14.515 8.328 -20.938 1.00 82.62 177 SER A N 1
ATOM 1381 C CA . SER A 1 177 ? 14.507 9.798 -20.930 1.00 82.62 177 SER A CA 1
ATOM 1382 C C . SER A 1 177 ? 14.677 10.385 -19.517 1.00 82.62 177 SER A C 1
ATOM 1384 O O . SER A 1 177 ? 15.437 11.339 -19.321 1.00 82.62 177 SER A O 1
ATOM 1386 N N . TYR A 1 178 ? 14.051 9.778 -18.500 1.00 78.44 178 TYR A N 1
ATOM 1387 C CA . TYR A 1 178 ? 14.214 10.188 -17.101 1.00 78.44 178 TYR A CA 1
ATOM 1388 C C . TYR A 1 178 ? 15.607 9.860 -16.561 1.00 78.44 178 TYR A C 1
ATOM 1390 O O . TYR A 1 178 ? 16.192 10.664 -15.835 1.00 78.44 178 TYR A O 1
ATOM 1398 N N . ARG A 1 179 ? 16.153 8.693 -16.918 1.00 75.88 179 ARG A N 1
ATOM 1399 C CA . ARG A 1 179 ? 17.480 8.244 -16.469 1.00 75.88 179 ARG A CA 1
ATOM 1400 C C . ARG A 1 179 ? 18.616 9.030 -17.112 1.00 75.88 179 ARG A C 1
ATOM 1402 O O . ARG A 1 179 ? 19.576 9.366 -16.426 1.00 75.88 179 ARG A O 1
ATOM 1409 N N . SER A 1 180 ? 18.463 9.403 -18.379 1.00 73.44 180 SER A N 1
ATOM 1410 C CA . SER A 1 180 ? 19.420 10.246 -19.107 1.00 73.44 180 SER A CA 1
ATOM 1411 C C . SER A 1 180 ? 19.551 11.650 -18.503 1.00 73.44 180 SER A C 1
ATOM 1413 O O . SER A 1 180 ? 20.600 12.275 -18.625 1.00 73.44 180 SER A O 1
ATOM 1415 N N . ASN A 1 181 ? 18.511 12.124 -17.806 1.00 68.62 181 ASN A N 1
ATOM 1416 C CA . ASN A 1 181 ? 18.4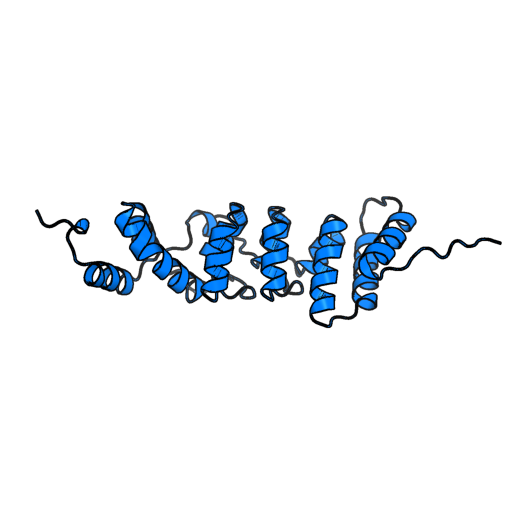91 13.397 -17.081 1.00 68.62 181 ASN A CA 1
ATOM 1417 C C . ASN A 1 181 ? 19.016 13.301 -15.632 1.00 68.62 181 ASN A C 1
ATOM 1419 O O . ASN A 1 181 ? 18.915 14.275 -14.880 1.00 68.62 181 ASN A O 1
ATOM 1423 N N . ARG A 1 182 ? 19.569 12.157 -15.194 1.00 68.81 182 ARG A N 1
ATOM 1424 C CA . ARG A 1 182 ? 20.166 12.045 -13.853 1.00 68.81 182 ARG A CA 1
ATOM 1425 C C . ARG A 1 182 ? 21.453 12.887 -13.768 1.00 68.81 182 ARG A C 1
ATOM 1427 O O . ARG A 1 182 ? 22.303 12.791 -14.651 1.00 68.81 182 ARG A O 1
ATOM 1434 N N . PRO A 1 183 ? 21.657 13.656 -12.680 1.00 48.59 183 PRO A N 1
ATOM 1435 C CA . PRO A 1 183 ? 22.834 14.519 -12.517 1.00 48.59 183 PRO A CA 1
ATOM 1436 C C . PRO A 1 183 ? 24.163 13.753 -12.374 1.00 48.59 183 PRO A C 1
ATOM 1438 O O . PRO A 1 183 ? 25.226 14.349 -12.520 1.00 48.59 183 PRO A O 1
ATOM 1441 N N . TYR A 1 184 ? 24.121 12.437 -12.137 1.00 46.88 184 TYR A N 1
ATOM 1442 C CA . TYR A 1 184 ? 25.292 11.563 -12.085 1.00 46.88 184 TYR A CA 1
ATOM 1443 C C . TYR A 1 184 ? 25.156 10.472 -13.153 1.00 46.88 184 TYR A C 1
ATOM 1445 O O . TYR A 1 184 ? 24.401 9.515 -12.981 1.00 46.88 184 TYR A O 1
ATOM 1453 N N . ARG A 1 185 ? 25.873 10.640 -14.270 1.00 46.88 185 ARG A N 1
ATOM 1454 C CA . ARG A 1 185 ? 26.015 9.629 -15.327 1.00 46.88 185 ARG A CA 1
ATOM 1455 C C . ARG A 1 185 ? 26.779 8.416 -14.781 1.00 46.88 185 ARG A C 1
ATOM 1457 O O . ARG A 1 185 ? 28.005 8.407 -14.793 1.00 46.88 185 ARG A O 1
ATOM 1464 N N . LEU A 1 186 ? 26.070 7.396 -14.309 1.00 43.47 186 LEU A N 1
ATOM 1465 C CA . LEU A 1 186 ? 26.579 6.023 -14.390 1.00 43.47 186 LEU A CA 1
ATOM 1466 C C . LEU A 1 186 ? 26.447 5.594 -15.859 1.00 43.47 186 LEU A C 1
ATOM 1468 O O . LEU A 1 186 ? 25.507 6.030 -16.518 1.00 43.47 186 LEU A O 1
ATOM 1472 N N . ALA A 1 187 ? 27.426 4.854 -16.386 1.00 44.50 187 ALA A N 1
ATOM 1473 C CA . ALA A 1 187 ? 27.558 4.492 -17.802 1.00 44.50 187 ALA A CA 1
ATOM 1474 C C . ALA A 1 187 ? 26.200 4.163 -18.463 1.00 44.50 187 ALA A C 1
ATOM 1476 O O . ALA A 1 187 ? 25.602 3.121 -18.206 1.00 44.50 187 ALA A O 1
ATOM 1477 N N . ALA A 1 188 ? 25.690 5.107 -19.263 1.00 51.69 188 ALA A N 1
ATOM 1478 C CA . ALA A 1 188 ? 24.304 5.112 -19.734 1.00 51.69 188 ALA A CA 1
ATOM 1479 C C . ALA A 1 188 ? 24.009 3.997 -20.754 1.00 51.69 188 ALA A C 1
ATOM 1481 O O . ALA A 1 188 ? 22.874 3.531 -20.837 1.00 51.69 188 ALA A O 1
ATOM 1482 N N . ASP A 1 189 ? 25.031 3.552 -21.486 1.00 51.53 189 ASP A N 1
ATOM 1483 C CA . ASP A 1 189 ? 24.868 2.614 -22.599 1.00 51.53 189 ASP A CA 1
ATOM 1484 C C . ASP A 1 189 ? 24.710 1.160 -22.117 1.00 51.53 189 ASP A C 1
ATOM 1486 O O . ASP A 1 189 ? 23.867 0.422 -22.636 1.00 51.53 189 ASP A O 1
ATOM 1490 N N . ASP A 1 190 ? 25.414 0.767 -21.049 1.00 61.34 190 ASP A N 1
ATOM 1491 C CA . ASP A 1 190 ? 25.261 -0.564 -20.446 1.00 61.34 190 ASP A CA 1
ATOM 1492 C C . ASP A 1 190 ? 23.919 -0.690 -19.716 1.00 61.34 190 ASP A C 1
ATOM 1494 O O . ASP A 1 190 ? 23.230 -1.704 -19.836 1.00 61.34 190 ASP A O 1
ATOM 1498 N N . GLU A 1 191 ? 23.493 0.353 -18.995 1.00 66.88 191 GLU A N 1
ATOM 1499 C CA . GLU A 1 191 ? 22.237 0.301 -18.246 1.00 66.88 191 GLU A CA 1
ATOM 1500 C C . GLU A 1 191 ? 21.015 0.297 -19.176 1.00 66.88 191 GLU A C 1
ATOM 1502 O O . GLU A 1 191 ? 20.070 -0.448 -18.920 1.00 66.88 191 GLU A O 1
ATOM 1507 N N . ALA A 1 192 ? 21.035 1.057 -20.276 1.00 67.88 192 ALA A N 1
ATOM 1508 C CA . ALA A 1 192 ? 19.947 1.058 -21.253 1.00 67.88 192 ALA A CA 1
ATOM 1509 C C . ALA A 1 192 ? 19.790 -0.301 -21.950 1.00 67.88 192 ALA A C 1
ATOM 1511 O O . ALA A 1 192 ? 18.670 -0.796 -22.101 1.00 67.88 192 ALA A O 1
ATOM 1512 N N . THR A 1 193 ? 20.909 -0.927 -22.319 1.00 71.00 193 THR A N 1
ATOM 1513 C CA . THR A 1 193 ? 20.930 -2.236 -22.987 1.00 71.00 193 THR A CA 1
ATOM 1514 C C . THR A 1 193 ? 20.477 -3.349 -22.039 1.00 71.00 193 THR A C 1
ATOM 1516 O O . THR A 1 193 ? 19.607 -4.149 -22.385 1.00 71.00 193 THR A O 1
ATOM 1519 N N . VAL A 1 194 ? 20.984 -3.362 -20.799 1.00 73.62 194 VAL A N 1
ATOM 1520 C CA . VAL A 1 194 ? 20.541 -4.299 -19.749 1.00 73.62 194 VAL A CA 1
ATOM 1521 C C . VAL A 1 194 ? 19.055 -4.112 -19.436 1.00 73.62 194 VAL A C 1
ATOM 1523 O O . VAL A 1 194 ? 18.336 -5.091 -19.233 1.00 73.62 194 VAL A O 1
ATOM 1526 N N . PHE A 1 195 ? 18.569 -2.871 -19.427 1.00 76.38 195 PHE A N 1
ATOM 1527 C CA . PHE A 1 195 ? 17.168 -2.569 -19.158 1.00 76.38 195 PHE A CA 1
ATOM 1528 C C . PHE A 1 195 ? 16.236 -3.046 -20.272 1.00 76.38 195 PHE A C 1
ATOM 1530 O O . PHE A 1 195 ? 15.241 -3.712 -19.983 1.00 76.38 195 PHE A O 1
ATOM 1537 N N . ARG A 1 196 ? 16.578 -2.772 -21.538 1.00 79.62 196 ARG A N 1
ATOM 1538 C CA . ARG A 1 196 ? 15.844 -3.292 -22.702 1.00 79.62 196 ARG A CA 1
ATOM 1539 C C . ARG A 1 196 ? 15.779 -4.809 -22.682 1.00 79.62 196 ARG A C 1
ATOM 1541 O O . ARG A 1 196 ? 14.690 -5.365 -22.772 1.00 79.62 196 ARG A O 1
ATOM 1548 N N . ARG A 1 197 ? 16.905 -5.475 -22.423 1.00 81.12 197 ARG A N 1
ATOM 1549 C CA . ARG A 1 197 ? 16.947 -6.933 -22.257 1.00 81.12 197 ARG A CA 1
ATOM 1550 C C . ARG A 1 197 ? 16.029 -7.421 -21.132 1.00 81.12 197 ARG A C 1
ATOM 1552 O O . ARG A 1 197 ? 15.339 -8.420 -21.296 1.00 81.12 197 ARG A O 1
ATOM 1559 N N . ALA A 1 198 ? 15.990 -6.721 -19.999 1.00 80.75 198 ALA A N 1
ATOM 1560 C CA . ALA A 1 198 ? 15.182 -7.115 -18.844 1.00 80.75 198 ALA A CA 1
ATOM 1561 C C . ALA A 1 198 ? 13.662 -6.931 -19.037 1.00 80.75 198 ALA A C 1
ATOM 1563 O O . ALA A 1 198 ? 12.885 -7.650 -18.397 1.00 80.75 198 ALA A O 1
ATOM 1564 N N . VAL A 1 199 ? 13.244 -5.972 -19.872 1.00 80.38 199 VAL A N 1
ATOM 1565 C CA . VAL A 1 199 ? 11.829 -5.640 -20.126 1.00 80.38 199 VAL A CA 1
ATOM 1566 C C . VAL A 1 199 ? 11.300 -6.304 -21.399 1.00 80.38 199 VAL A C 1
ATOM 1568 O O . VAL A 1 199 ? 10.238 -6.915 -21.360 1.00 80.38 199 VAL A O 1
ATOM 1571 N N . LEU A 1 200 ? 12.035 -6.197 -22.507 1.00 81.81 200 LEU A N 1
ATOM 1572 C CA . LEU A 1 200 ? 11.617 -6.637 -23.843 1.00 81.81 200 LEU A CA 1
ATOM 1573 C C . LEU A 1 200 ? 12.117 -8.045 -24.193 1.00 81.81 200 LEU A C 1
ATOM 1575 O O . LEU A 1 200 ? 11.669 -8.626 -25.176 1.00 81.81 200 LEU A O 1
ATOM 1579 N N . GLY A 1 201 ? 13.041 -8.607 -23.406 1.00 74.25 201 GLY A N 1
ATOM 1580 C CA . GLY A 1 201 ? 13.616 -9.925 -23.679 1.00 74.25 201 GLY A CA 1
ATOM 1581 C C . GLY A 1 201 ? 14.567 -9.953 -24.879 1.00 74.25 201 GLY A C 1
ATOM 1582 O O . GLY A 1 201 ? 14.843 -11.033 -25.391 1.00 74.25 201 GLY A O 1
ATOM 1583 N N . GLU A 1 202 ? 15.070 -8.799 -25.332 1.00 60.31 202 GLU A N 1
ATOM 1584 C CA . GLU A 1 202 ? 16.043 -8.725 -26.427 1.00 60.31 202 GLU A CA 1
ATOM 1585 C C . GLU A 1 202 ? 17.348 -9.433 -26.020 1.00 60.31 202 GLU A C 1
ATOM 1587 O O . GLU A 1 202 ? 18.140 -8.920 -25.222 1.00 60.31 202 GLU A O 1
ATOM 1592 N N . GLU A 1 203 ? 17.575 -10.643 -26.539 1.00 47.34 203 GLU A N 1
ATOM 1593 C CA . GLU A 1 203 ? 18.904 -11.245 -26.532 1.00 47.34 203 GLU A CA 1
ATOM 1594 C C . GLU A 1 203 ? 19.802 -10.407 -27.439 1.00 47.34 203 GLU A C 1
ATOM 1596 O O . GLU A 1 203 ? 19.444 -10.091 -28.575 1.00 47.34 203 GLU A O 1
ATOM 1601 N N . SER A 1 204 ? 20.971 -10.023 -26.921 1.00 44.56 204 SER A N 1
ATOM 1602 C CA . SER A 1 204 ? 22.027 -9.436 -27.732 1.00 44.56 204 SER A CA 1
ATOM 1603 C C . SER A 1 204 ? 22.251 -10.357 -28.923 1.00 44.56 204 SER A C 1
ATOM 1605 O O . SER A 1 204 ? 22.727 -11.477 -28.742 1.00 44.56 204 SER A O 1
ATOM 1607 N N . CYS A 1 205 ? 21.889 -9.905 -30.124 1.00 42.25 205 CYS A N 1
ATOM 1608 C CA . CYS A 1 205 ? 22.427 -10.501 -31.331 1.00 42.25 205 CYS A CA 1
ATOM 1609 C C . CYS A 1 205 ? 23.941 -10.361 -31.203 1.00 42.25 205 CYS A C 1
ATOM 1611 O O . CYS A 1 205 ? 24.475 -9.266 -31.376 1.00 42.25 205 CYS A O 1
ATOM 1613 N N . ASP A 1 206 ? 24.608 -11.452 -30.824 1.00 41.50 206 ASP A N 1
ATOM 1614 C CA . ASP A 1 206 ? 26.032 -11.618 -31.034 1.00 41.50 206 ASP A CA 1
ATOM 1615 C C . ASP A 1 206 ? 26.260 -11.287 -32.506 1.00 41.50 206 ASP A C 1
ATOM 1617 O O . ASP A 1 206 ? 25.885 -12.046 -33.403 1.00 41.50 206 ASP A O 1
ATOM 1621 N N . THR A 1 207 ? 26.830 -10.116 -32.776 1.00 46.59 207 THR A N 1
ATOM 1622 C CA . THR A 1 207 ? 27.413 -9.817 -34.077 1.00 46.59 207 THR A CA 1
ATOM 1623 C C . THR A 1 207 ? 28.677 -10.658 -34.190 1.00 46.59 207 THR A C 1
ATOM 1625 O O . THR A 1 207 ? 29.792 -10.167 -34.035 1.00 46.59 207 THR A O 1
ATOM 1628 N N . GLY A 1 208 ? 28.481 -11.959 -34.389 1.00 48.88 208 GLY A N 1
ATOM 1629 C CA . GLY A 1 208 ? 29.469 -12.865 -34.932 1.00 48.88 208 GLY A CA 1
ATOM 1630 C C . GLY A 1 208 ? 29.484 -12.693 -36.443 1.00 48.88 208 GLY A C 1
ATOM 1631 O O . GLY A 1 208 ? 28.664 -13.289 -37.139 1.00 48.88 208 GLY A O 1
ATOM 1632 N N . ASN A 1 209 ? 30.387 -11.839 -36.924 1.00 35.59 209 ASN A N 1
ATOM 1633 C CA . ASN A 1 209 ? 31.105 -12.018 -38.188 1.00 35.59 209 ASN A CA 1
ATOM 1634 C C . ASN A 1 209 ? 32.297 -11.064 -38.263 1.00 35.59 209 ASN A C 1
ATOM 1636 O O . ASN A 1 209 ? 32.073 -9.839 -38.153 1.00 35.59 209 ASN A O 1
#

Sequence (209 aa):
MPSLERLPNELILMIAEQTNSQSDLFALTLTNKHFSSLLLPKQIKLNAKFHRATGLTWAIQHDNIELVEEFINAGANLNEPVFKQPDQEYPCAAPIALCLSGKIYPPLYQTVRFSTMDIMELLLDAGADPSLMEPYQLRSTYTWVCAFGKTSVCVAIIKAMVKHGEDAESLVQLTLSYRSNRPYRLAADDEATVFRRAVLGEESCDTGN

Foldseek 3Di:
DDDPVPDPLVVLVVVLVPDPELQVLVVQLPPDPVSVVRRVLVSLLCCLVPQQNLVLLVCLLVLPLVSVVSNLVSNRDQADFNDDDVPDDDPDDSPPVQVVVVATFRSLLSCQVNVNQVSNLVSLVSPRDQQRARPPPRGGNQLCCLQPNDLVSNLSNLQSVVVVPDDSVVSLVSSLVNPVPHPDDDPSPVSSVVSCCSRVVDDPPPPDD

pLDDT: mean 72.31, std 15.01, range [35.0, 91.94]

Organism: NCBI:txid1810919

Secondary structure (DSSP, 8-state):
---GGGS-HHHHHHHHHH---HHHHHHHHHH-HHHHHHHHHHHHHHHHHSSTTHHHHHHHHTT-HHHHHHHHHTT--SS------TT----S-S-HHHHTTS----HHHHHHHHT-HHHHHHHHHTT--TTPBPTTT--BHHHHHHHHS-HHHHHHHHHHHHHTT--HHHHHHHHHHHHHT-SS---HHHHHHHHHHHHH---------

Radius of gyration: 21.81 Å; chains: 1; bounding box: 55×36×76 Å